Protein AF-A0A0H3A4A0-F1 (afdb_monomer_lite)

Structure (mmCIF, N/CA/C/O backbone):
data_AF-A0A0H3A4A0-F1
#
_entry.id   AF-A0A0H3A4A0-F1
#
loop_
_atom_site.group_PDB
_atom_site.id
_atom_site.type_symbol
_atom_site.label_atom_id
_atom_site.label_alt_id
_atom_site.label_comp_id
_atom_site.label_asym_id
_atom_site.label_entity_id
_atom_site.label_seq_id
_atom_site.pdbx_PDB_ins_code
_atom_site.Cartn_x
_atom_site.Cartn_y
_atom_site.Cartn_z
_atom_site.occupancy
_atom_site.B_iso_or_equiv
_atom_site.auth_seq_id
_atom_site.auth_comp_id
_atom_site.auth_asym_id
_atom_site.auth_atom_id
_atom_site.pdbx_PDB_model_num
ATOM 1 N N . MET A 1 1 ? -67.746 -33.476 102.183 1.00 59.34 1 MET A N 1
ATOM 2 C CA . MET A 1 1 ? -66.534 -32.740 102.619 1.00 59.34 1 MET A CA 1
ATOM 3 C C . MET A 1 1 ? -65.294 -33.024 101.769 1.00 59.34 1 MET A C 1
ATOM 5 O O . MET A 1 1 ? -64.668 -32.057 101.374 1.00 59.34 1 MET A O 1
ATOM 9 N N . ARG A 1 2 ? -64.958 -34.274 101.398 1.00 61.78 2 ARG A N 1
ATOM 10 C CA . ARG A 1 2 ? -63.798 -34.550 100.510 1.00 61.78 2 ARG A CA 1
ATOM 11 C C . ARG A 1 2 ? -63.858 -33.869 99.128 1.00 61.78 2 ARG A C 1
ATOM 13 O O . ARG A 1 2 ? -62.839 -33.408 98.643 1.00 61.78 2 ARG A O 1
ATOM 20 N N . SER A 1 3 ? -65.048 -33.737 98.540 1.00 66.50 3 SER A N 1
ATOM 21 C CA . SER A 1 3 ? -65.236 -33.086 97.230 1.00 66.50 3 SER A CA 1
ATOM 22 C C . SER A 1 3 ? -64.914 -31.588 97.212 1.00 66.50 3 SER A C 1
ATOM 24 O O . SER A 1 3 ? -64.553 -31.074 96.165 1.00 66.50 3 SER A O 1
ATOM 26 N N . LEU A 1 4 ? -65.075 -30.882 98.334 1.00 69.56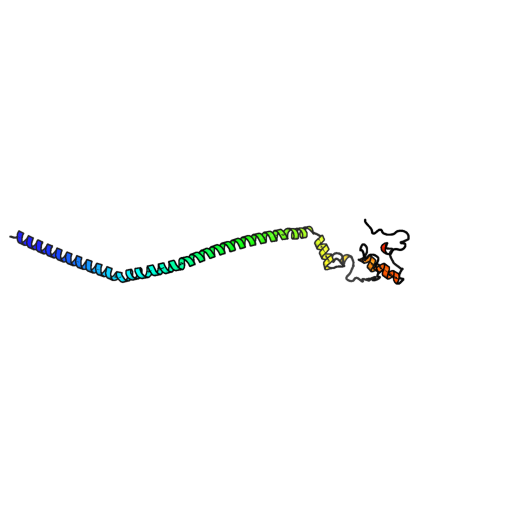 4 LEU A N 1
ATOM 27 C CA . LEU A 1 4 ? -64.905 -29.425 98.373 1.00 69.56 4 LEU A CA 1
ATOM 28 C C . LEU A 1 4 ? -63.429 -29.048 98.549 1.00 69.56 4 LEU A C 1
ATOM 30 O O . LEU A 1 4 ? -62.961 -28.097 97.942 1.00 69.56 4 LEU A O 1
ATOM 34 N N . LEU A 1 5 ? -62.681 -29.859 99.304 1.00 72.31 5 LEU A N 1
ATOM 35 C CA . LEU A 1 5 ? -61.226 -29.736 99.407 1.00 72.31 5 LEU A CA 1
ATOM 36 C C . LEU A 1 5 ? -60.534 -30.044 98.072 1.00 72.31 5 LEU A C 1
ATOM 38 O O . LEU A 1 5 ? -59.677 -29.279 97.657 1.00 72.31 5 LEU A O 1
ATOM 42 N N . SER A 1 6 ? -60.981 -31.079 97.349 1.00 75.25 6 SER A N 1
ATOM 43 C CA . SER A 1 6 ? -60.436 -31.400 96.020 1.00 75.25 6 SER A CA 1
ATOM 44 C C . SER A 1 6 ? -60.646 -30.272 95.005 1.00 75.25 6 SER A C 1
ATOM 46 O O . SER A 1 6 ? -59.760 -30.008 94.208 1.00 75.25 6 SER A O 1
ATOM 48 N N . GLN A 1 7 ? -61.798 -29.593 95.045 1.00 71.44 7 GLN A N 1
ATOM 49 C CA . GLN A 1 7 ? -62.091 -28.479 94.136 1.00 71.44 7 GLN A CA 1
ATOM 50 C C . GLN A 1 7 ? -61.302 -27.209 94.481 1.00 71.44 7 GLN A C 1
ATOM 52 O O . GLN A 1 7 ? -60.980 -26.436 93.587 1.00 71.44 7 GLN A O 1
ATOM 57 N N . ILE A 1 8 ? -60.976 -26.985 95.759 1.00 71.81 8 ILE A N 1
ATOM 58 C CA . ILE A 1 8 ? -60.099 -25.880 96.169 1.00 71.81 8 ILE A CA 1
ATOM 59 C C . ILE A 1 8 ? -58.654 -26.159 95.744 1.00 71.81 8 ILE A C 1
ATOM 61 O O . ILE A 1 8 ? -58.011 -25.253 95.225 1.00 71.81 8 ILE A O 1
ATOM 65 N N . ASP A 1 9 ? -58.167 -27.392 95.893 1.00 71.44 9 ASP A N 1
ATOM 66 C CA . ASP A 1 9 ? -56.826 -27.766 95.424 1.00 71.44 9 ASP A CA 1
ATOM 67 C C . ASP A 1 9 ? -56.711 -27.654 93.895 1.00 71.44 9 ASP A C 1
ATOM 69 O O . ASP A 1 9 ? -55.722 -27.131 93.392 1.00 71.44 9 ASP A O 1
ATOM 73 N N . GLU A 1 10 ? -57.745 -28.058 93.152 1.00 74.00 10 GLU A N 1
ATOM 74 C CA . GLU A 1 10 ? -57.798 -27.946 91.687 1.00 74.00 10 GLU A CA 1
ATOM 75 C C . GLU A 1 10 ? -57.908 -26.479 91.230 1.00 74.00 10 GLU A C 1
ATOM 77 O O . GLU A 1 10 ? -57.250 -26.064 90.279 1.00 74.00 10 GLU A O 1
ATOM 82 N N . PHE A 1 11 ? -58.654 -25.643 91.962 1.00 70.00 11 PHE A N 1
ATOM 83 C CA . PHE A 1 11 ? -58.719 -24.201 91.711 1.00 70.00 11 PHE A CA 1
ATOM 84 C C . PHE A 1 11 ? -57.389 -23.493 92.009 1.00 70.00 11 PHE A C 1
ATOM 86 O O . PHE A 1 11 ? -56.966 -22.640 91.230 1.00 70.00 11 PHE A O 1
ATOM 93 N N . ILE A 1 12 ? -56.711 -23.844 93.106 1.00 72.38 12 ILE A N 1
ATOM 94 C CA . ILE A 1 12 ? -55.398 -23.283 93.458 1.00 72.38 12 ILE A CA 1
ATOM 95 C C . ILE A 1 12 ? -54.342 -23.739 92.447 1.00 72.38 12 ILE A C 1
ATOM 97 O O . ILE A 1 12 ? -53.556 -22.908 91.996 1.00 72.38 12 ILE A O 1
ATOM 101 N N . ALA A 1 13 ? -54.358 -25.012 92.040 1.00 74.38 13 ALA A N 1
ATOM 102 C CA . ALA A 1 13 ? -53.454 -25.544 91.023 1.00 74.38 13 ALA A CA 1
ATOM 103 C C . ALA A 1 13 ? -53.633 -24.825 89.679 1.00 74.38 13 ALA A C 1
ATOM 105 O O . ALA A 1 13 ? -52.662 -24.300 89.142 1.00 74.38 13 ALA A O 1
ATOM 106 N N . HIS A 1 14 ? -54.870 -24.691 89.191 1.00 71.06 14 HIS A N 1
ATOM 107 C CA . HIS A 1 14 ? -55.139 -23.991 87.932 1.00 71.06 14 HIS A CA 1
ATOM 108 C C . HIS A 1 14 ? -54.874 -22.482 87.996 1.00 71.06 14 HIS A C 1
ATOM 110 O O . HIS A 1 14 ? -54.457 -21.887 87.004 1.00 71.06 14 HIS A O 1
ATOM 116 N N . THR A 1 15 ? -55.077 -21.847 89.153 1.00 69.25 15 THR A N 1
ATOM 117 C CA . THR A 1 15 ? -54.730 -20.427 89.339 1.00 69.25 15 THR A CA 1
ATOM 118 C C . THR A 1 15 ? -53.211 -20.225 89.340 1.00 69.25 15 THR A C 1
ATOM 120 O O . THR A 1 15 ? -52.717 -19.233 88.801 1.00 69.25 15 THR A O 1
ATOM 123 N N . ASN A 1 16 ? -52.458 -21.167 89.913 1.00 69.12 16 ASN A N 1
ATOM 124 C CA . ASN A 1 16 ? -51.000 -21.119 89.917 1.00 69.12 16 ASN A CA 1
ATOM 125 C C . ASN A 1 16 ? -50.421 -21.391 88.515 1.00 69.12 16 ASN A C 1
ATOM 127 O O . ASN A 1 16 ? -49.580 -20.625 88.061 1.00 69.12 16 ASN A O 1
ATOM 131 N N . GLU A 1 17 ? -50.953 -22.381 87.787 1.00 69.88 17 GLU A N 1
ATOM 132 C CA . GLU A 1 17 ? -50.594 -22.649 86.382 1.00 69.88 17 GLU A CA 1
ATOM 133 C C . GLU A 1 17 ? -50.858 -21.436 85.477 1.00 69.88 17 GLU A C 1
ATOM 135 O O . GLU A 1 17 ? -49.987 -21.039 84.708 1.00 69.88 17 GLU A O 1
ATOM 140 N N . GLN A 1 18 ? -52.013 -20.771 85.616 1.00 64.25 18 GLN A N 1
ATOM 141 C CA . GLN A 1 18 ? -52.283 -19.541 84.859 1.00 64.25 18 GLN A CA 1
ATOM 142 C C . GLN A 1 18 ? -51.315 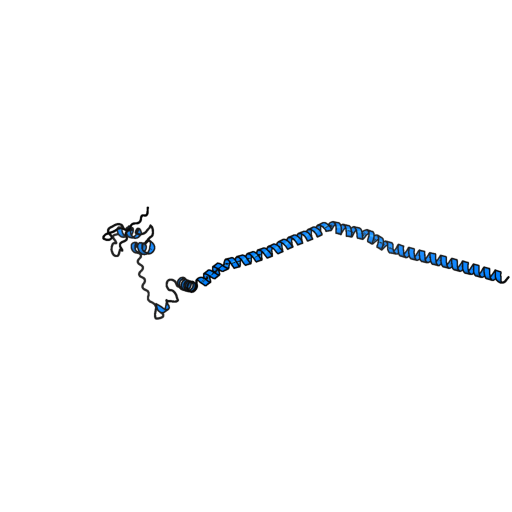-18.406 85.197 1.00 64.25 18 GLN A C 1
ATOM 144 O O . GLN A 1 18 ? -50.995 -17.594 84.331 1.00 64.25 18 GLN A O 1
ATOM 149 N N . THR A 1 19 ? -50.858 -18.321 86.447 1.00 70.19 19 THR A N 1
ATOM 150 C CA . THR A 1 19 ? -49.899 -17.291 86.859 1.00 70.19 19 THR A CA 1
ATOM 151 C C . THR A 1 19 ? -48.528 -17.547 86.230 1.00 70.19 19 THR A C 1
ATOM 153 O O . THR A 1 19 ? -47.918 -16.612 85.708 1.00 70.19 19 THR A O 1
ATOM 156 N N . ASP A 1 20 ? -48.084 -18.803 86.197 1.00 75.56 20 ASP A N 1
ATOM 157 C CA . ASP A 1 20 ? -46.823 -19.204 85.566 1.00 75.56 20 ASP A CA 1
ATOM 158 C C . ASP A 1 20 ? -46.854 -19.002 84.040 1.00 75.56 20 ASP A C 1
ATOM 160 O O . ASP A 1 20 ? -45.903 -18.465 83.466 1.00 75.56 20 ASP A O 1
ATOM 164 N N . ASP A 1 21 ? -47.977 -19.315 83.385 1.00 72.62 21 ASP A N 1
ATOM 165 C CA . ASP A 1 21 ? -48.171 -19.066 81.951 1.00 72.62 21 ASP A CA 1
ATOM 166 C C . ASP A 1 21 ? -48.128 -17.564 81.609 1.00 72.62 21 ASP A C 1
ATOM 168 O O . ASP A 1 21 ? -47.557 -17.163 80.588 1.00 72.62 21 ASP A O 1
ATOM 172 N N . ILE A 1 22 ? -48.686 -16.705 82.472 1.00 69.69 22 ILE A N 1
ATOM 173 C CA . ILE A 1 22 ? -48.632 -15.242 82.308 1.00 69.69 22 ILE A CA 1
ATOM 174 C C . ILE A 1 22 ? -47.194 -14.727 82.453 1.00 69.69 22 ILE A C 1
ATOM 176 O O . ILE A 1 22 ? -46.774 -13.863 81.677 1.00 69.69 22 ILE A O 1
ATOM 180 N N . ILE A 1 23 ? -46.425 -15.255 83.408 1.00 75.88 23 ILE A N 1
ATOM 181 C CA . ILE A 1 23 ? -45.016 -14.885 83.604 1.00 75.88 23 ILE A CA 1
ATOM 182 C C . ILE A 1 23 ? -44.186 -15.318 82.393 1.00 75.88 23 ILE A C 1
ATOM 184 O O . ILE A 1 23 ? -43.457 -14.501 81.830 1.00 75.88 23 ILE A O 1
ATOM 188 N N . ALA A 1 24 ? -44.363 -16.552 81.919 1.00 76.62 24 ALA A N 1
ATOM 189 C CA . ALA A 1 24 ? -43.674 -17.053 80.734 1.00 76.62 24 ALA A CA 1
ATOM 190 C C . ALA A 1 24 ? -44.020 -16.233 79.479 1.00 76.62 24 ALA A C 1
ATOM 192 O O . ALA A 1 24 ? -43.148 -15.925 78.662 1.00 76.62 24 ALA A O 1
ATOM 193 N N . ALA A 1 25 ? -45.281 -15.826 79.313 1.00 75.38 25 ALA A N 1
ATOM 194 C CA . ALA A 1 25 ? -45.684 -14.945 78.220 1.00 75.38 25 ALA A CA 1
ATOM 195 C C . ALA A 1 25 ? -45.017 -13.560 78.320 1.00 75.38 25 ALA A C 1
ATOM 197 O O . ALA A 1 25 ? -44.538 -13.035 77.312 1.00 75.38 25 ALA A O 1
ATOM 198 N N . ALA A 1 26 ? -44.935 -12.984 79.523 1.00 73.38 26 ALA A N 1
ATOM 199 C CA . ALA A 1 26 ? -44.276 -11.701 79.759 1.00 73.38 26 ALA A CA 1
ATOM 200 C C . ALA A 1 26 ? -42.758 -11.765 79.504 1.00 73.38 26 ALA A C 1
ATOM 202 O O . ALA A 1 26 ? -42.200 -10.855 78.889 1.00 73.38 26 ALA A O 1
ATOM 203 N N . GLU A 1 27 ? -42.095 -12.851 79.903 1.00 79.31 27 GLU A N 1
ATOM 204 C CA . GLU A 1 27 ? -40.671 -13.076 79.637 1.00 79.31 27 GLU A CA 1
ATOM 205 C C . GLU A 1 27 ? -40.386 -13.255 78.143 1.00 79.31 27 GLU A C 1
ATOM 207 O O . GLU A 1 27 ? -39.442 -12.658 77.622 1.00 79.31 27 GLU A O 1
ATOM 212 N N . ASN A 1 28 ? -41.234 -13.998 77.425 1.00 82.62 28 ASN A N 1
ATOM 213 C CA . ASN A 1 28 ? -41.121 -14.158 75.975 1.00 82.62 28 ASN A CA 1
ATOM 214 C C . ASN A 1 28 ? -41.342 -12.834 75.227 1.00 82.62 28 ASN A C 1
ATOM 216 O O . ASN A 1 28 ? -40.616 -12.533 74.278 1.00 82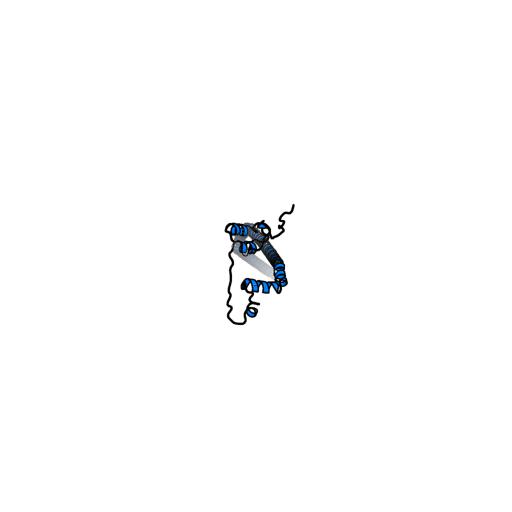.62 28 ASN A O 1
ATOM 220 N N . LEU A 1 29 ? -42.297 -12.010 75.670 1.00 72.38 29 LEU A N 1
ATOM 221 C CA . LEU A 1 29 ? -42.498 -10.663 75.131 1.00 72.38 29 LEU A CA 1
ATOM 222 C C . LEU A 1 29 ? -41.300 -9.752 75.415 1.00 72.38 29 LEU A C 1
ATOM 224 O O . LEU A 1 29 ? -40.878 -9.010 74.529 1.00 72.38 29 LEU A O 1
ATOM 228 N N . ASN A 1 30 ? -40.713 -9.833 76.611 1.00 72.50 30 ASN A N 1
ATOM 229 C CA . ASN A 1 30 ? -39.513 -9.080 76.966 1.00 72.50 30 ASN A CA 1
ATOM 230 C C . ASN A 1 30 ? -38.289 -9.528 76.145 1.00 72.50 30 ASN A C 1
ATOM 232 O O . ASN A 1 30 ? -37.520 -8.696 75.667 1.00 72.50 30 ASN A O 1
ATOM 236 N N . ALA A 1 31 ? -38.135 -10.833 75.909 1.00 77.56 31 ALA A N 1
ATOM 237 C CA . ALA A 1 31 ? -37.085 -11.379 75.055 1.00 77.56 31 ALA A CA 1
ATOM 238 C C . ALA A 1 31 ? -37.256 -10.947 73.590 1.00 77.56 31 ALA A C 1
ATOM 240 O O . ALA A 1 31 ? -36.281 -10.550 72.949 1.00 77.56 31 ALA A O 1
ATOM 241 N N . LEU A 1 32 ? -38.487 -10.957 73.069 1.00 75.44 32 LEU A N 1
ATOM 242 C CA . LEU A 1 32 ? -38.800 -10.466 71.727 1.00 75.44 32 LEU A CA 1
ATOM 243 C C . LEU A 1 32 ? -38.534 -8.960 71.606 1.00 75.44 32 LEU A C 1
ATOM 245 O O . LEU A 1 32 ? -37.898 -8.527 70.648 1.00 75.44 32 LEU A O 1
ATOM 249 N N . ALA A 1 33 ? -38.951 -8.166 72.595 1.00 69.69 33 ALA A N 1
ATOM 250 C CA . ALA A 1 33 ? -38.664 -6.734 72.648 1.00 69.69 33 ALA A CA 1
ATOM 251 C C . ALA A 1 33 ? -37.150 -6.460 72.683 1.00 69.69 33 ALA A C 1
ATOM 253 O O . ALA A 1 33 ? -36.670 -5.577 71.974 1.00 69.69 33 ALA A O 1
ATOM 254 N N . GLY A 1 34 ? -36.383 -7.260 73.432 1.00 72.75 34 GLY A N 1
ATOM 255 C CA . GLY A 1 34 ? -34.921 -7.198 73.459 1.00 72.75 34 GLY A CA 1
ATOM 256 C C . GLY A 1 34 ? -34.269 -7.558 72.120 1.00 72.75 34 GLY A C 1
ATOM 257 O O . GLY A 1 34 ? -33.333 -6.884 71.695 1.00 72.75 34 GLY A O 1
ATOM 258 N N . GLN A 1 35 ? -34.779 -8.574 71.416 1.00 71.69 35 GLN A N 1
ATOM 259 C CA . GLN A 1 35 ? -34.299 -8.941 70.076 1.00 71.69 35 GLN A CA 1
ATOM 260 C C . GLN A 1 35 ? -34.599 -7.856 69.036 1.00 71.69 35 GLN A C 1
ATOM 262 O O . GLN A 1 35 ? -33.749 -7.563 68.195 1.00 71.69 35 GLN A O 1
ATOM 267 N N . VAL A 1 36 ? -35.775 -7.228 69.111 1.00 68.44 36 VAL A N 1
ATOM 268 C CA . VAL A 1 36 ? -36.150 -6.114 68.230 1.00 68.44 36 VAL A CA 1
ATOM 269 C C . VAL A 1 36 ? -35.281 -4.885 68.512 1.00 68.44 36 VAL A C 1
ATOM 271 O O . VAL A 1 36 ? -34.722 -4.315 67.579 1.00 68.44 36 VAL A O 1
ATOM 274 N N . ALA A 1 37 ? -35.063 -4.533 69.781 1.00 67.00 37 ALA A N 1
ATOM 275 C CA . ALA A 1 37 ? -34.178 -3.430 70.162 1.00 67.00 37 ALA A CA 1
ATOM 276 C C . ALA A 1 37 ? -32.708 -3.674 69.760 1.00 67.00 37 ALA A C 1
ATOM 278 O O . ALA A 1 37 ? -31.981 -2.738 69.436 1.00 67.00 37 ALA A O 1
ATOM 279 N N . ALA A 1 38 ? -32.259 -4.931 69.724 1.00 66.25 38 ALA A N 1
ATOM 280 C CA . ALA A 1 38 ? -30.927 -5.288 69.237 1.00 66.25 38 ALA A CA 1
ATOM 281 C C . ALA A 1 38 ? -30.787 -5.191 67.701 1.00 66.25 38 ALA A C 1
ATOM 283 O O . ALA A 1 38 ? -29.663 -5.129 67.198 1.00 66.25 38 ALA A O 1
ATOM 284 N N . ALA A 1 39 ? -31.898 -5.160 66.954 1.00 59.94 39 ALA A N 1
ATOM 285 C CA . ALA A 1 39 ? -31.919 -5.044 65.494 1.00 59.94 39 ALA A CA 1
ATOM 286 C C . ALA A 1 39 ? -31.982 -3.587 64.983 1.00 59.94 39 ALA A C 1
ATOM 288 O O . ALA A 1 39 ? -31.633 -3.337 63.825 1.00 59.94 39 ALA A O 1
ATOM 289 N N . ASP A 1 40 ? -32.339 -2.623 65.838 1.00 62.12 40 ASP A N 1
ATOM 290 C CA . ASP A 1 40 ? -32.368 -1.183 65.525 1.00 62.12 40 ASP A CA 1
ATOM 291 C C . ASP A 1 40 ? -31.084 -0.653 64.853 1.00 62.12 40 ASP A C 1
ATOM 293 O O . ASP A 1 40 ? -31.184 0.036 63.835 1.00 62.12 40 ASP A O 1
ATOM 297 N N . PRO A 1 41 ? -29.861 -1.015 65.298 1.00 65.38 41 PRO A N 1
ATOM 298 C CA . PRO A 1 41 ? -28.631 -0.534 64.667 1.00 65.38 41 PRO A CA 1
ATOM 299 C C . PRO A 1 41 ? -28.469 -0.993 63.212 1.00 65.38 41 PRO A C 1
ATOM 301 O O . PRO A 1 41 ? -27.788 -0.339 62.422 1.00 65.38 41 PRO A O 1
ATOM 304 N N . VAL A 1 42 ? -29.060 -2.133 62.843 1.00 65.44 42 VAL A N 1
ATOM 305 C CA . VAL A 1 42 ? -28.983 -2.687 61.483 1.00 65.44 42 VAL A CA 1
ATOM 306 C C . VAL A 1 42 ? -29.994 -2.001 60.572 1.00 65.44 42 VAL A C 1
ATOM 308 O O . VAL A 1 42 ? -29.654 -1.647 59.441 1.00 65.44 42 VAL A O 1
ATOM 311 N N . VAL A 1 43 ? -31.208 -1.769 61.073 1.00 61.06 43 VAL A N 1
ATOM 312 C CA . VAL A 1 43 ? -32.262 -1.047 60.350 1.00 61.06 43 VAL A CA 1
ATOM 313 C C . VAL A 1 43 ? -31.841 0.402 60.111 1.00 61.06 43 VAL A C 1
ATOM 315 O O . VAL A 1 43 ? -31.901 0.871 58.977 1.00 61.06 43 VAL A O 1
ATOM 318 N N . ASP A 1 44 ? -31.302 1.076 61.125 1.00 66.06 44 ASP A N 1
ATOM 319 C CA . ASP A 1 44 ? -30.863 2.469 61.021 1.00 66.06 44 ASP A CA 1
ATOM 320 C C . ASP A 1 44 ? -29.681 2.628 60.045 1.00 66.06 44 ASP A C 1
ATOM 322 O O . ASP A 1 44 ? -29.643 3.534 59.203 1.00 66.06 44 ASP A O 1
ATOM 326 N N . LYS A 1 45 ? -28.755 1.659 60.047 1.00 65.56 45 LYS A N 1
ATOM 327 C CA . LYS A 1 45 ? -27.645 1.599 59.088 1.00 65.56 45 LYS A CA 1
ATOM 328 C C . LYS A 1 45 ? -28.130 1.319 57.666 1.00 65.56 45 LYS A C 1
ATOM 330 O O . LYS A 1 45 ? -27.626 1.937 56.730 1.00 65.56 45 LYS A O 1
ATOM 335 N N . ALA A 1 46 ? -29.111 0.442 57.464 1.00 65.69 46 ALA A N 1
ATOM 336 C CA . ALA A 1 46 ? -29.700 0.208 56.145 1.00 65.69 46 ALA A CA 1
ATOM 337 C C . ALA A 1 46 ? -30.441 1.455 55.626 1.00 65.69 46 ALA A C 1
ATOM 339 O O . ALA A 1 46 ? -30.224 1.868 54.484 1.00 65.69 46 ALA A O 1
ATOM 340 N N . LEU A 1 47 ? -31.230 2.109 56.485 1.00 63.94 47 LEU A N 1
ATOM 341 C CA . LEU A 1 47 ? -31.978 3.331 56.175 1.00 63.94 47 LEU A CA 1
ATOM 342 C C . LEU A 1 47 ? -31.074 4.527 55.845 1.00 63.94 47 LEU A C 1
ATOM 344 O O . LEU A 1 47 ? -31.437 5.350 55.010 1.00 63.94 47 LEU A O 1
ATOM 348 N N . THR A 1 48 ? -29.871 4.608 56.418 1.00 69.00 48 THR A N 1
ATOM 349 C CA . THR A 1 48 ? -28.889 5.650 56.061 1.00 69.00 48 THR A CA 1
ATOM 350 C C . THR A 1 48 ? -28.000 5.290 54.869 1.00 69.00 48 THR A C 1
ATOM 352 O O . THR A 1 48 ? -27.566 6.187 54.140 1.00 69.00 48 THR A O 1
ATOM 355 N N . SER A 1 49 ? -27.701 4.007 54.648 1.00 66.44 49 SER A N 1
ATOM 356 C CA . SER A 1 49 ? -26.746 3.569 53.614 1.00 66.44 49 SER A CA 1
ATOM 357 C C . SER A 1 49 ? -27.381 3.422 52.235 1.00 66.44 49 SER A C 1
ATOM 359 O O . SER A 1 49 ? -26.777 3.808 51.233 1.00 66.44 49 SER A O 1
ATOM 361 N N . VAL A 1 50 ? -28.599 2.879 52.167 1.00 71.12 50 VAL A N 1
ATOM 362 C CA . VAL A 1 50 ? -29.283 2.584 50.899 1.00 71.12 50 VAL A CA 1
ATOM 363 C C . VAL A 1 50 ? -29.582 3.858 50.094 1.00 71.12 50 VAL A C 1
ATOM 365 O O . VAL A 1 50 ? -29.237 3.882 48.911 1.00 71.12 50 VAL A O 1
ATOM 368 N N . PRO A 1 51 ? -30.105 4.956 50.680 1.00 68.88 51 PRO A N 1
ATOM 369 C CA . PRO A 1 51 ? -30.325 6.195 49.935 1.00 68.88 51 PRO A CA 1
ATOM 370 C C . PRO A 1 51 ? -29.020 6.817 49.434 1.00 68.88 51 PRO A C 1
ATOM 372 O O . PRO A 1 51 ? -28.988 7.353 48.333 1.00 68.88 51 PRO A O 1
ATOM 375 N N . LYS A 1 52 ? -27.926 6.708 50.203 1.00 71.00 52 LYS A N 1
ATOM 376 C CA . LYS A 1 52 ? -26.600 7.197 49.789 1.00 71.00 52 LYS A CA 1
ATOM 377 C C . LYS A 1 52 ? -26.055 6.406 48.602 1.00 71.00 52 LYS A C 1
ATOM 379 O O . LYS A 1 52 ? -25.581 7.008 47.645 1.00 71.00 52 LYS A O 1
ATOM 384 N N . ALA A 1 53 ? -26.166 5.078 48.627 1.00 68.69 53 ALA A N 1
ATOM 385 C CA . ALA A 1 53 ? -25.755 4.231 47.509 1.00 68.69 53 ALA A CA 1
ATOM 386 C C . ALA A 1 53 ? -26.606 4.489 46.253 1.00 68.69 53 ALA A C 1
ATOM 388 O O . ALA A 1 53 ? -26.060 4.621 45.160 1.00 68.69 53 ALA A O 1
ATOM 389 N N . LEU A 1 54 ? -27.927 4.637 46.409 1.00 69.06 54 LEU A N 1
ATOM 390 C CA . LEU A 1 54 ? -28.836 4.981 45.312 1.00 69.06 54 LEU A CA 1
ATOM 391 C C . LEU A 1 54 ? -28.585 6.391 44.763 1.00 69.06 54 LEU A C 1
ATOM 393 O O . LEU A 1 54 ? -28.662 6.583 43.553 1.00 69.06 54 LEU A O 1
ATOM 397 N N . ALA A 1 55 ? -28.238 7.360 45.613 1.00 70.88 55 ALA A N 1
ATOM 398 C CA . ALA A 1 55 ? -27.887 8.714 45.192 1.00 70.88 55 ALA A CA 1
ATOM 399 C C . ALA A 1 55 ? -26.592 8.733 44.371 1.00 70.88 55 ALA A C 1
ATOM 401 O O . ALA A 1 55 ? -26.564 9.349 43.310 1.00 70.88 55 ALA A O 1
ATOM 402 N N . VAL A 1 56 ? -25.555 8.005 44.801 1.00 72.94 56 VAL A N 1
ATOM 403 C CA . VAL A 1 56 ? -24.310 7.851 44.028 1.00 72.94 56 VAL A CA 1
ATOM 404 C C . VAL A 1 56 ? -24.588 7.165 42.688 1.00 72.94 56 VAL A C 1
ATOM 406 O O . VAL A 1 56 ? -24.128 7.632 41.649 1.00 72.94 56 VAL A O 1
ATOM 409 N N . LEU A 1 57 ? -25.403 6.105 42.675 1.00 64.31 57 LEU A N 1
ATOM 410 C CA . LEU A 1 57 ? -25.768 5.411 41.437 1.00 64.31 57 LEU A CA 1
ATOM 411 C C . LEU A 1 57 ? -26.570 6.311 40.480 1.00 64.31 57 LEU A C 1
ATOM 413 O O . LEU A 1 57 ? -26.337 6.299 39.273 1.00 64.31 57 LEU A O 1
ATOM 417 N N . ALA A 1 58 ? -27.496 7.114 41.010 1.00 72.94 58 ALA A N 1
ATOM 418 C CA . ALA A 1 58 ? -28.265 8.085 40.237 1.00 72.94 58 ALA A CA 1
ATOM 419 C C . ALA A 1 58 ? -27.377 9.209 39.679 1.00 72.94 58 ALA A C 1
ATOM 421 O O . ALA A 1 58 ? -27.589 9.647 38.549 1.00 72.94 58 ALA A O 1
ATOM 422 N N . GLN A 1 59 ? -26.362 9.631 40.437 1.00 74.12 59 GLN A N 1
ATOM 423 C CA . GLN A 1 59 ? -25.400 10.656 40.036 1.00 74.12 59 GLN A CA 1
ATOM 424 C C . GLN A 1 59 ? -24.445 10.155 38.937 1.00 74.12 59 GLN A C 1
ATOM 426 O O . GLN A 1 59 ? -24.087 10.912 38.038 1.00 74.12 59 GLN A O 1
ATOM 431 N N . GLU A 1 60 ? -24.099 8.864 38.953 1.00 77.44 60 GLU A N 1
ATOM 432 C CA . GLU A 1 60 ? -23.197 8.235 37.977 1.00 77.44 60 GLU A CA 1
ATOM 433 C C . GLU A 1 60 ? -23.924 7.605 36.769 1.00 77.44 60 GLU A C 1
ATOM 435 O O . GLU A 1 60 ? -23.285 7.286 35.763 1.00 77.44 60 GLU A O 1
ATOM 440 N N . ARG A 1 61 ? -25.260 7.464 36.800 1.00 78.12 61 ARG A N 1
ATOM 441 C CA . ARG A 1 61 ? -26.069 6.882 35.705 1.00 78.12 61 ARG A CA 1
ATOM 442 C C . ARG A 1 61 ? -25.774 7.523 34.350 1.00 78.12 61 ARG A C 1
ATOM 444 O O . ARG A 1 61 ? -25.614 6.813 33.360 1.00 78.12 61 ARG A O 1
ATOM 451 N N . THR A 1 62 ? -25.699 8.852 34.306 1.00 83.06 62 THR A N 1
ATOM 452 C CA . THR A 1 62 ? -25.398 9.596 33.075 1.00 83.06 62 THR A CA 1
ATOM 453 C C . THR A 1 62 ? -24.001 9.262 32.562 1.00 83.06 62 THR A C 1
ATOM 455 O O . THR A 1 62 ? -23.824 9.024 31.375 1.00 83.06 62 THR A O 1
ATOM 458 N N . LYS A 1 63 ? -23.016 9.144 33.456 1.00 81.69 63 LYS A N 1
ATOM 459 C CA . LYS A 1 63 ? -21.632 8.821 33.093 1.00 81.69 63 LYS A CA 1
ATOM 460 C C . LYS A 1 63 ? -21.494 7.396 32.557 1.00 81.69 63 LYS A C 1
ATOM 462 O O . LYS A 1 63 ? -20.746 7.168 31.607 1.00 81.69 63 LYS A O 1
ATOM 467 N N . ILE A 1 64 ? -22.230 6.441 33.128 1.00 81.56 64 ILE A N 1
ATOM 468 C CA . ILE A 1 64 ? -22.289 5.057 32.633 1.00 81.56 64 ILE A CA 1
ATOM 469 C C . ILE A 1 64 ? -22.943 5.020 31.247 1.00 81.56 64 ILE A C 1
ATOM 471 O O . ILE A 1 64 ? -22.388 4.410 30.335 1.00 81.56 64 ILE A O 1
ATOM 475 N N . ALA A 1 65 ? -24.073 5.709 31.062 1.00 87.38 65 ALA A N 1
ATOM 476 C CA . ALA A 1 65 ? -24.752 5.799 29.769 1.00 87.38 65 ALA A CA 1
ATOM 477 C C . ALA A 1 65 ? -23.859 6.443 28.693 1.00 87.38 65 ALA A C 1
ATOM 479 O O . ALA A 1 65 ? -23.703 5.875 27.614 1.00 87.38 65 ALA A O 1
ATOM 480 N N . ASP A 1 66 ? -23.195 7.554 29.016 1.00 88.62 66 ASP A N 1
ATOM 481 C CA . ASP A 1 66 ? -22.237 8.222 28.128 1.00 88.62 66 ASP A CA 1
ATOM 482 C C . ASP A 1 66 ? -21.055 7.316 27.773 1.00 88.62 66 ASP A C 1
ATOM 484 O O . ASP A 1 66 ? -20.571 7.322 26.642 1.00 88.62 66 ASP A O 1
ATOM 488 N N . THR A 1 67 ? -20.568 6.524 28.729 1.00 89.19 67 THR A N 1
ATOM 489 C CA . THR A 1 67 ? -19.467 5.585 28.484 1.00 89.19 67 THR A CA 1
ATOM 490 C C . THR A 1 67 ? -19.903 4.472 27.536 1.00 89.19 67 THR A C 1
ATOM 492 O O . THR A 1 67 ? -19.176 4.161 26.595 1.00 89.19 67 THR A O 1
ATOM 495 N N . ILE A 1 68 ? -21.098 3.911 27.730 1.00 88.94 68 ILE A N 1
ATOM 496 C CA . ILE A 1 68 ? -21.660 2.886 26.841 1.00 88.94 68 ILE A CA 1
ATOM 497 C C . ILE A 1 68 ? -21.880 3.454 25.431 1.00 88.94 68 ILE A C 1
ATOM 499 O O . ILE A 1 68 ? -21.494 2.812 24.455 1.00 88.94 68 ILE A O 1
ATOM 503 N N . ASP A 1 69 ? -22.419 4.670 25.309 1.00 94.06 69 ASP A N 1
ATOM 504 C CA . ASP A 1 69 ? -22.592 5.352 24.020 1.00 94.06 69 ASP A CA 1
ATOM 505 C C . ASP A 1 69 ? -21.247 5.574 23.305 1.00 94.06 69 ASP A C 1
ATOM 507 O O . ASP A 1 69 ? -21.095 5.253 22.124 1.00 94.06 69 ASP A O 1
ATOM 511 N N . ARG A 1 70 ? -20.222 6.039 24.031 1.00 91.62 70 ARG A N 1
ATOM 512 C CA . ARG A 1 70 ? -18.862 6.213 23.491 1.00 91.62 70 ARG A CA 1
ATOM 513 C C . ARG A 1 70 ? -18.244 4.894 23.031 1.00 91.62 70 ARG A C 1
ATOM 515 O O . ARG A 1 70 ? -17.619 4.866 21.973 1.00 91.62 70 ARG A O 1
ATOM 522 N N . VAL A 1 71 ? -18.431 3.809 23.783 1.00 90.56 71 VAL A N 1
ATOM 523 C CA . VAL A 1 71 ? -17.970 2.466 23.388 1.00 90.56 71 VAL A CA 1
ATOM 524 C C . VAL A 1 71 ? -18.703 1.984 22.135 1.00 90.56 71 VAL A C 1
ATOM 526 O O . VAL A 1 71 ? -18.067 1.429 21.236 1.00 90.56 71 VAL A O 1
ATOM 529 N N . GLY A 1 72 ? -20.009 2.240 22.026 1.00 89.25 72 GLY A N 1
ATOM 530 C CA . GLY A 1 72 ? -20.790 1.944 20.824 1.00 89.25 72 GLY A CA 1
ATOM 531 C C . GLY A 1 72 ? -20.265 2.688 19.593 1.00 89.25 72 GLY A C 1
ATOM 532 O O . GLY A 1 72 ? -19.983 2.068 18.568 1.00 89.25 72 GLY A O 1
ATOM 533 N N . LYS A 1 73 ? -20.036 4.002 19.715 1.00 92.00 73 LYS A N 1
ATOM 534 C CA . LYS A 1 73 ? -19.458 4.838 18.646 1.00 92.00 73 LYS A CA 1
ATOM 535 C C . LYS A 1 73 ? -18.060 4.378 18.240 1.00 92.00 73 LYS A C 1
ATOM 537 O O . LYS A 1 73 ? -17.779 4.263 17.051 1.00 92.00 73 LYS A O 1
ATOM 542 N N . PHE A 1 74 ? -17.198 4.071 19.209 1.00 91.19 74 PHE A N 1
ATOM 543 C CA . PHE A 1 74 ? -15.868 3.528 18.934 1.00 91.19 74 PHE A CA 1
ATOM 544 C C . PHE A 1 74 ? -15.944 2.193 18.185 1.00 91.19 74 PHE A C 1
ATOM 546 O O . PHE A 1 74 ? -15.241 2.008 17.196 1.00 91.19 74 PHE A O 1
ATOM 553 N N . SER A 1 75 ? -16.828 1.290 18.616 1.00 88.38 75 SER A N 1
ATOM 554 C CA . SER A 1 75 ? -17.012 -0.015 17.974 1.00 88.38 75 SER A CA 1
ATOM 555 C C . SER A 1 75 ? -17.479 0.126 16.522 1.00 88.38 75 SER A C 1
ATOM 557 O O . SER A 1 75 ? -16.977 -0.584 15.653 1.00 88.38 75 SER A O 1
ATOM 559 N N . ALA A 1 76 ? -18.377 1.077 16.239 1.00 90.62 76 ALA A N 1
ATOM 560 C CA . ALA A 1 76 ? -18.818 1.385 14.879 1.00 90.62 76 ALA A CA 1
ATOM 561 C C . ALA A 1 76 ? -17.671 1.926 14.008 1.00 90.62 76 ALA A C 1
ATOM 563 O O . ALA A 1 76 ? -17.436 1.412 12.918 1.00 90.62 76 ALA A O 1
ATOM 564 N N . ILE A 1 77 ? -16.896 2.891 14.517 1.00 92.25 77 ILE A N 1
ATOM 565 C CA . ILE A 1 77 ? -15.729 3.439 13.806 1.00 92.25 77 ILE A CA 1
ATOM 566 C C . ILE A 1 77 ? -14.690 2.343 13.534 1.00 92.25 77 ILE A C 1
ATOM 568 O O . ILE A 1 77 ? -14.133 2.278 12.438 1.00 92.25 77 ILE A O 1
ATOM 572 N N . ALA A 1 78 ? -14.427 1.467 14.506 1.00 83.94 78 ALA A N 1
ATOM 573 C CA . ALA A 1 78 ? -13.490 0.361 14.344 1.00 83.94 78 ALA A CA 1
ATOM 574 C C . ALA A 1 78 ? -13.962 -0.630 13.265 1.00 83.94 78 ALA A C 1
ATOM 576 O O . ALA A 1 78 ? -13.167 -1.028 12.412 1.00 83.94 78 ALA A O 1
ATOM 577 N N . ALA A 1 79 ? -15.250 -0.988 13.259 1.00 88.81 79 ALA A N 1
ATOM 578 C CA . ALA A 1 79 ? -15.832 -1.864 12.244 1.00 88.81 79 ALA A CA 1
ATOM 579 C C . ALA A 1 79 ? -15.758 -1.246 10.836 1.00 88.81 79 ALA A C 1
ATOM 581 O O . ALA A 1 79 ? -15.309 -1.912 9.899 1.00 88.81 79 ALA A O 1
ATOM 582 N N . ASP A 1 80 ? -16.113 0.034 10.701 1.00 90.62 80 ASP A N 1
ATOM 583 C CA . ASP A 1 80 ? -16.025 0.768 9.436 1.00 90.62 80 ASP A CA 1
ATOM 584 C C . ASP A 1 80 ? -14.582 0.866 8.942 1.00 90.62 80 ASP A C 1
ATOM 586 O O . ASP A 1 80 ? -14.307 0.608 7.770 1.00 90.62 80 ASP A O 1
ATOM 590 N N . THR A 1 81 ? -13.638 1.153 9.841 1.00 87.38 81 THR A N 1
ATOM 591 C CA . THR A 1 81 ? -12.208 1.217 9.508 1.00 87.38 81 THR A CA 1
ATOM 592 C C . THR A 1 81 ? -11.711 -0.128 8.986 1.00 87.38 81 THR A C 1
ATOM 594 O O . THR A 1 81 ? -11.005 -0.172 7.978 1.00 87.38 81 THR A O 1
ATOM 597 N N . ILE A 1 82 ? -12.098 -1.243 9.614 1.00 87.75 82 ILE A N 1
ATOM 598 C CA . ILE A 1 82 ? -11.734 -2.588 9.145 1.00 87.75 82 ILE A CA 1
ATOM 599 C C . ILE A 1 82 ? -12.335 -2.855 7.761 1.00 87.75 82 ILE A C 1
ATOM 601 O O . ILE A 1 82 ? -11.638 -3.356 6.874 1.00 87.75 82 ILE A O 1
ATOM 605 N N . HIS A 1 83 ? -13.606 -2.505 7.551 1.00 90.00 83 HIS A N 1
ATOM 606 C CA . HIS A 1 83 ? -14.284 -2.715 6.274 1.00 90.00 83 HIS A CA 1
ATOM 607 C C . HIS A 1 83 ? -13.630 -1.907 5.146 1.00 90.00 83 HIS A C 1
ATOM 609 O O . HIS A 1 83 ? -13.272 -2.466 4.108 1.00 90.00 83 HIS A O 1
ATOM 615 N N . GLN A 1 84 ? -13.394 -0.614 5.377 1.00 86.69 84 GLN A N 1
ATOM 616 C CA . GLN A 1 84 ? -12.703 0.270 4.440 1.00 86.69 84 GLN A CA 1
ATOM 617 C C . GLN A 1 84 ? -11.265 -0.181 4.174 1.00 86.69 84 GLN A C 1
ATOM 619 O O . GLN A 1 84 ? -10.828 -0.162 3.024 1.00 86.69 84 GLN A O 1
ATOM 624 N N . SER A 1 85 ? -10.535 -0.641 5.194 1.00 83.50 85 SER A N 1
ATOM 625 C CA . SER A 1 85 ? -9.167 -1.154 5.025 1.00 83.50 85 SER A CA 1
ATOM 626 C C . SER A 1 85 ? -9.148 -2.408 4.154 1.00 83.50 85 SER A C 1
ATOM 628 O O . SER A 1 85 ? -8.320 -2.529 3.252 1.00 83.50 85 SER A O 1
ATOM 630 N N . LYS A 1 86 ? -10.098 -3.329 4.371 1.00 86.81 86 LYS A N 1
ATOM 631 C CA . LYS A 1 86 ? -10.249 -4.534 3.548 1.00 86.81 86 LYS A CA 1
ATOM 632 C C . LYS A 1 86 ? -10.586 -4.174 2.104 1.00 86.81 86 LYS A C 1
ATOM 634 O O . LYS A 1 86 ? -9.968 -4.715 1.189 1.00 86.81 86 LYS A O 1
ATOM 639 N N . GLN A 1 87 ? -11.535 -3.263 1.904 1.00 88.81 87 GLN A N 1
ATOM 640 C CA . GLN A 1 87 ? -11.928 -2.811 0.573 1.00 88.81 87 GLN A CA 1
ATOM 641 C C . GLN A 1 87 ? -10.751 -2.143 -0.150 1.00 88.81 87 GLN A C 1
ATOM 643 O O . GLN A 1 87 ? -10.411 -2.540 -1.261 1.00 88.81 87 GLN A O 1
ATOM 648 N N . SER A 1 88 ? -10.043 -1.239 0.530 1.00 87.44 88 SER A N 1
ATOM 649 C CA . SER A 1 88 ? -8.848 -0.574 0.000 1.00 87.44 88 SER A CA 1
ATOM 650 C C . SER A 1 88 ? -7.748 -1.570 -0.370 1.00 87.44 88 SER A C 1
ATOM 652 O O . SER A 1 88 ? -7.106 -1.422 -1.407 1.00 87.44 88 SER A O 1
ATOM 654 N N . LEU A 1 89 ? -7.524 -2.613 0.437 1.00 81.19 89 LEU A N 1
ATOM 655 C CA . LEU A 1 89 ? -6.560 -3.666 0.112 1.00 81.19 89 LEU A CA 1
ATOM 656 C C . LEU A 1 89 ? -6.970 -4.438 -1.149 1.00 81.19 89 LEU A C 1
ATOM 658 O O . LEU A 1 89 ? -6.140 -4.659 -2.028 1.00 81.19 89 LEU A O 1
ATOM 662 N N . VAL A 1 90 ? -8.242 -4.830 -1.257 1.00 92.50 90 VAL A N 1
ATOM 663 C CA . VAL A 1 90 ? -8.766 -5.527 -2.442 1.00 92.50 90 VAL A CA 1
ATOM 664 C C . VAL A 1 90 ? -8.629 -4.659 -3.690 1.00 92.50 90 VAL A C 1
ATOM 666 O O . VAL A 1 90 ? -8.197 -5.152 -4.732 1.00 92.50 90 VAL A O 1
ATOM 669 N N . ASP A 1 91 ? -8.943 -3.372 -3.587 1.00 91.56 91 ASP A N 1
ATOM 670 C CA . ASP A 1 91 ? -8.851 -2.445 -4.710 1.00 91.56 91 ASP A CA 1
ATOM 671 C C . ASP A 1 91 ? -7.395 -2.188 -5.112 1.00 91.56 91 ASP A C 1
ATOM 673 O O . ASP A 1 91 ? -7.075 -2.232 -6.297 1.00 91.56 91 ASP A O 1
ATOM 677 N N . ASN A 1 92 ? -6.475 -2.055 -4.152 1.00 82.19 92 ASN A N 1
ATOM 678 C CA . ASN A 1 92 ? -5.041 -1.978 -4.441 1.00 82.19 92 ASN A CA 1
ATOM 679 C C . ASN A 1 92 ? -4.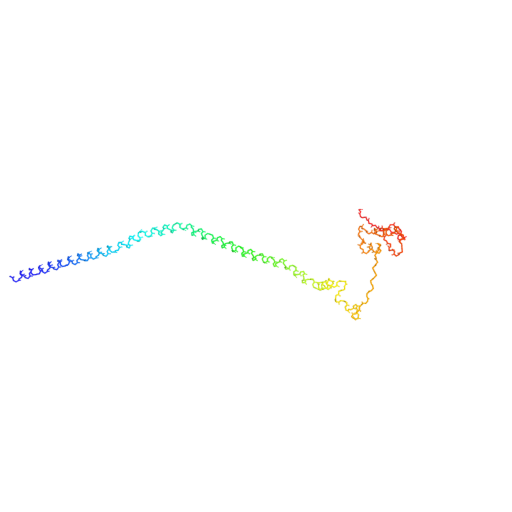527 -3.237 -5.156 1.00 82.19 92 ASN A C 1
ATOM 681 O O . ASN A 1 92 ? -3.809 -3.130 -6.149 1.00 82.19 92 ASN A O 1
ATOM 685 N N . LEU A 1 93 ? -4.930 -4.433 -4.715 1.00 88.50 93 LEU A N 1
ATOM 686 C CA . LEU A 1 93 ? -4.558 -5.683 -5.387 1.00 88.50 93 LEU A CA 1
ATOM 687 C C . LEU A 1 93 ? -5.128 -5.759 -6.811 1.00 88.50 93 LEU A C 1
ATOM 689 O O . LEU A 1 93 ? -4.431 -6.179 -7.736 1.00 88.50 93 LEU A O 1
ATOM 693 N N . ARG A 1 94 ? -6.370 -5.304 -7.014 1.00 88.44 94 ARG A N 1
ATOM 694 C CA . ARG A 1 94 ? -6.980 -5.194 -8.348 1.00 88.44 94 ARG A CA 1
ATOM 695 C C . ARG A 1 94 ? -6.245 -4.193 -9.235 1.00 88.44 94 ARG A C 1
ATOM 697 O O . ARG A 1 94 ? -6.049 -4.488 -10.407 1.00 88.44 94 ARG A O 1
ATOM 704 N N . ASN A 1 95 ? -5.794 -3.069 -8.687 1.00 89.50 95 ASN A N 1
ATOM 705 C CA . ASN A 1 95 ? -5.041 -2.048 -9.421 1.00 89.50 95 ASN A CA 1
ATOM 706 C C . ASN A 1 95 ? -3.634 -2.519 -9.820 1.00 89.50 95 ASN A C 1
ATOM 708 O O . ASN A 1 95 ? -3.106 -2.083 -10.840 1.00 89.50 95 ASN A O 1
ATOM 712 N N . ILE A 1 96 ? -3.032 -3.435 -9.054 1.00 88.19 96 ILE A N 1
ATOM 713 C CA . ILE A 1 96 ? -1.725 -4.029 -9.373 1.00 88.19 96 ILE A CA 1
ATOM 714 C C . ILE A 1 96 ? -1.847 -5.133 -10.437 1.00 88.19 96 ILE A C 1
ATOM 716 O O . ILE A 1 96 ? -0.911 -5.362 -11.205 1.00 88.19 96 ILE A O 1
ATOM 720 N N . ALA A 1 97 ? -2.998 -5.804 -10.535 1.00 87.44 97 ALA A N 1
ATOM 721 C CA . ALA A 1 97 ? -3.189 -6.917 -11.463 1.00 87.44 97 ALA A CA 1
ATOM 722 C C . ALA A 1 97 ? -2.895 -6.574 -12.946 1.00 87.44 97 ALA A C 1
ATOM 724 O O . ALA A 1 97 ? -2.220 -7.377 -13.591 1.00 87.44 97 ALA A O 1
ATOM 725 N N . PRO A 1 98 ? -3.304 -5.413 -13.505 1.00 90.62 98 PRO A N 1
ATOM 726 C CA . PRO A 1 98 ? -2.916 -4.999 -14.854 1.00 90.62 98 PRO A CA 1
ATOM 727 C C . PRO A 1 98 ? -1.406 -4.852 -15.036 1.00 90.62 98 PRO A C 1
ATOM 729 O O . PRO A 1 98 ? -0.887 -5.256 -16.066 1.00 90.62 98 PRO A O 1
ATOM 732 N N . VAL A 1 99 ? -0.689 -4.323 -14.041 1.00 85.62 99 VAL A N 1
ATOM 733 C CA . VAL A 1 99 ? 0.772 -4.148 -14.111 1.00 85.62 99 VAL A CA 1
ATOM 734 C C . VAL A 1 99 ? 1.470 -5.504 -14.144 1.00 85.62 99 VAL A C 1
ATOM 736 O O . VAL A 1 99 ? 2.335 -5.733 -14.986 1.00 85.62 99 VAL A O 1
ATOM 739 N N . LEU A 1 100 ? 1.061 -6.429 -13.272 1.00 83.25 100 LEU A N 1
ATOM 740 C CA . LEU A 1 100 ? 1.597 -7.792 -13.259 1.00 83.25 100 LEU A CA 1
ATOM 741 C C . LEU A 1 100 ? 1.249 -8.557 -14.539 1.00 83.25 100 LEU A C 1
ATOM 743 O O . LEU A 1 100 ? 2.069 -9.334 -15.023 1.00 83.25 100 LEU A O 1
ATOM 747 N N . ARG A 1 101 ? 0.064 -8.316 -15.110 1.00 81.69 101 ARG A N 1
ATOM 748 C CA . ARG A 1 101 ? -0.330 -8.886 -16.400 1.00 81.69 101 ARG A CA 1
ATOM 749 C C . ARG A 1 101 ? 0.517 -8.325 -17.537 1.00 81.69 101 ARG A C 1
ATOM 751 O O . ARG A 1 101 ? 1.097 -9.117 -18.257 1.00 81.69 101 ARG A O 1
ATOM 758 N N . SER A 1 102 ? 0.707 -7.009 -17.624 1.00 77.75 102 SER A N 1
ATOM 759 C CA . SER A 1 102 ? 1.614 -6.391 -18.601 1.00 77.75 102 SER A CA 1
ATOM 760 C C . SER A 1 102 ? 3.052 -6.898 -18.467 1.00 77.75 102 SER A C 1
ATOM 762 O O . SER A 1 102 ? 3.741 -7.070 -19.469 1.00 77.75 102 SER A O 1
ATOM 764 N N . LEU A 1 103 ? 3.513 -7.167 -17.241 1.00 78.50 103 LEU A N 1
ATOM 765 C CA . LEU A 1 103 ? 4.829 -7.756 -16.996 1.00 78.50 103 LEU A CA 1
ATOM 766 C C . LEU A 1 103 ? 4.913 -9.208 -17.491 1.00 78.50 103 LEU A C 1
ATOM 768 O O . LEU A 1 103 ? 5.914 -9.588 -18.095 1.00 78.50 103 LEU A O 1
ATOM 772 N N . ALA A 1 104 ? 3.871 -10.009 -17.257 1.00 77.75 104 ALA A N 1
ATOM 773 C CA . ALA A 1 104 ? 3.781 -11.376 -17.767 1.00 77.75 104 ALA A CA 1
ATOM 774 C C . ALA A 1 104 ? 3.670 -11.405 -19.304 1.00 77.75 104 ALA A C 1
ATOM 776 O O . ALA A 1 104 ? 4.373 -12.176 -19.957 1.00 77.75 104 ALA A O 1
ATOM 777 N N . ASP A 1 105 ? 2.856 -10.516 -19.877 1.00 79.31 105 ASP A N 1
ATOM 778 C CA . ASP A 1 105 ? 2.630 -10.367 -21.318 1.00 79.31 105 ASP A CA 1
ATOM 779 C C . ASP A 1 105 ? 3.885 -9.858 -22.048 1.00 79.31 105 ASP A C 1
ATOM 781 O O . ASP A 1 105 ? 4.093 -10.173 -23.220 1.00 79.31 105 ASP A O 1
ATOM 785 N N . ALA A 1 106 ? 4.768 -9.118 -21.363 1.00 79.06 106 ALA A N 1
ATOM 786 C CA . ALA A 1 106 ? 6.039 -8.666 -21.930 1.00 79.06 106 ALA A CA 1
ATOM 787 C C . ALA A 1 106 ? 6.965 -9.832 -22.325 1.00 79.06 106 ALA A C 1
ATOM 789 O O . ALA A 1 106 ? 7.809 -9.664 -23.210 1.00 79.06 106 ALA A O 1
ATOM 790 N N . GLY A 1 107 ? 6.820 -11.010 -21.706 1.00 75.31 107 GLY A N 1
ATOM 791 C CA . GLY A 1 107 ? 7.507 -12.239 -22.106 1.00 75.31 107 GLY A CA 1
ATOM 792 C C . GLY A 1 107 ? 9.013 -12.039 -22.377 1.00 75.31 107 GLY A C 1
ATOM 793 O O . GLY A 1 107 ? 9.719 -11.432 -21.567 1.00 75.31 107 GLY A O 1
ATOM 794 N N . PRO A 1 108 ? 9.543 -12.489 -23.531 1.00 75.00 108 PRO A N 1
ATOM 795 C CA . PRO A 1 108 ? 10.954 -12.304 -23.879 1.00 75.00 108 PRO A CA 1
ATOM 796 C C . PRO A 1 108 ? 11.380 -10.848 -24.131 1.00 75.00 108 PRO A C 1
ATOM 798 O O . PRO A 1 108 ? 12.565 -10.594 -24.330 1.00 75.00 108 PRO A O 1
ATOM 801 N N . ALA A 1 109 ? 10.455 -9.889 -24.247 1.00 76.00 109 ALA A N 1
ATOM 802 C CA . ALA A 1 109 ? 10.803 -8.483 -24.468 1.00 76.00 109 ALA A CA 1
ATOM 803 C C . ALA A 1 109 ? 11.363 -7.829 -23.197 1.00 76.00 109 ALA A C 1
ATOM 805 O O . ALA A 1 109 ? 12.291 -7.033 -23.298 1.00 76.00 109 ALA A O 1
ATOM 806 N N . LEU A 1 110 ? 10.874 -8.213 -22.012 1.00 73.12 110 LEU A N 1
ATOM 807 C CA . LEU A 1 110 ? 11.400 -7.720 -20.735 1.00 73.12 110 LEU A CA 1
ATOM 808 C C . LEU A 1 110 ? 12.851 -8.161 -20.521 1.00 73.12 110 LEU A C 1
ATOM 810 O O . LEU A 1 110 ? 13.710 -7.340 -20.218 1.00 73.12 110 LEU A O 1
ATOM 814 N N . THR A 1 111 ? 13.137 -9.449 -20.710 1.00 71.25 111 THR A N 1
ATOM 815 C CA . THR A 1 111 ? 14.493 -9.991 -20.549 1.00 71.25 111 THR A CA 1
ATOM 816 C C . THR A 1 111 ? 15.459 -9.415 -21.579 1.00 71.25 111 THR A C 1
ATOM 818 O O . THR A 1 111 ? 16.564 -9.035 -21.211 1.00 71.25 111 THR A O 1
ATOM 821 N N . ARG A 1 112 ? 15.037 -9.258 -22.841 1.00 68.19 112 ARG A N 1
ATOM 822 C CA . ARG A 1 112 ? 15.838 -8.579 -23.878 1.00 68.19 112 ARG A CA 1
ATOM 823 C C . ARG A 1 112 ? 16.043 -7.089 -23.595 1.00 68.19 112 ARG A C 1
ATOM 825 O O . ARG A 1 112 ? 17.121 -6.567 -23.853 1.00 68.19 112 ARG A O 1
ATOM 832 N N . GLY A 1 113 ? 15.032 -6.406 -23.062 1.00 68.94 113 GLY A N 1
ATOM 833 C CA . GLY A 1 113 ? 15.124 -5.000 -22.675 1.00 68.94 113 GLY A CA 1
ATOM 834 C C . GLY A 1 113 ? 16.076 -4.784 -21.501 1.00 68.94 113 GLY A C 1
ATOM 835 O O . GLY A 1 113 ? 16.900 -3.880 -21.551 1.00 68.94 113 GLY A O 1
ATOM 836 N N . LEU A 1 114 ? 16.014 -5.643 -20.480 1.00 68.88 114 LEU A N 1
ATOM 837 C CA . LEU A 1 114 ? 16.951 -5.628 -19.354 1.00 68.88 114 LEU A CA 1
ATOM 838 C C . LEU A 1 114 ? 18.378 -5.973 -19.792 1.00 68.88 114 LEU A C 1
ATOM 840 O O . LEU A 1 114 ? 19.310 -5.319 -19.337 1.00 68.88 114 LEU A O 1
ATOM 844 N N . ASP A 1 115 ? 18.542 -6.935 -20.705 1.00 64.88 115 ASP A N 1
ATOM 845 C CA . ASP A 1 115 ? 19.838 -7.255 -21.316 1.00 64.88 115 ASP A CA 1
ATOM 846 C C . ASP A 1 115 ? 20.414 -6.042 -22.060 1.00 64.88 115 ASP A C 1
ATOM 848 O O . ASP A 1 115 ? 21.581 -5.722 -21.903 1.00 64.88 115 ASP A O 1
ATOM 852 N N . GLY A 1 116 ? 19.592 -5.296 -22.803 1.00 65.50 116 GLY A N 1
ATOM 853 C CA . GLY A 1 116 ? 20.024 -4.064 -23.466 1.00 65.50 116 GLY A CA 1
ATOM 854 C C . GLY A 1 116 ? 20.299 -2.894 -22.512 1.00 65.50 116 GLY A C 1
ATOM 855 O O . GLY A 1 116 ? 21.293 -2.197 -22.685 1.00 65.50 116 GLY A O 1
ATOM 856 N N . LEU A 1 117 ? 19.444 -2.658 -21.511 1.00 67.56 117 LEU A N 1
ATOM 857 C CA . LEU A 1 117 ? 19.566 -1.531 -20.573 1.00 67.56 117 LEU A CA 1
ATOM 858 C C . LEU A 1 117 ? 20.740 -1.693 -19.605 1.00 67.56 117 LEU A C 1
ATOM 860 O O . LEU A 1 117 ? 21.421 -0.716 -19.307 1.00 67.56 117 LEU A O 1
ATOM 864 N N . ALA A 1 118 ? 20.971 -2.908 -19.103 1.00 68.06 118 ALA A N 1
ATOM 865 C CA . ALA A 1 118 ? 22.023 -3.163 -18.125 1.00 68.06 118 ALA A CA 1
ATOM 866 C C . ALA A 1 118 ? 23.426 -3.113 -18.743 1.00 68.06 118 ALA A C 1
ATOM 868 O O . ALA A 1 118 ? 24.391 -2.840 -18.032 1.00 68.06 118 ALA A O 1
ATOM 869 N N . THR A 1 119 ? 23.549 -3.382 -20.047 1.00 67.25 119 THR A N 1
ATOM 870 C CA . THR A 1 119 ? 24.851 -3.510 -20.710 1.00 67.25 119 THR A CA 1
ATOM 871 C C . THR A 1 119 ? 24.985 -2.664 -21.977 1.00 67.25 119 THR A C 1
ATOM 873 O O . THR A 1 119 ? 25.888 -2.909 -22.774 1.00 67.25 119 THR A O 1
ATOM 876 N N . TYR A 1 120 ? 24.138 -1.640 -22.168 1.00 59.59 120 TYR A N 1
ATOM 877 C CA . TYR A 1 120 ? 24.239 -0.710 -23.300 1.00 59.59 120 TYR A CA 1
ATOM 878 C C . TYR A 1 120 ? 25.672 -0.160 -23.443 1.00 59.59 120 TYR A C 1
ATOM 880 O O . TYR A 1 120 ? 26.253 0.277 -22.446 1.00 59.59 120 TYR A O 1
ATOM 888 N N . PRO A 1 121 ? 26.242 -0.112 -24.663 1.00 63.78 121 PRO A N 1
ATOM 889 C CA . PRO A 1 121 ? 25.641 -0.461 -25.959 1.00 63.78 121 PRO A CA 1
ATOM 890 C C . PRO A 1 121 ? 25.721 -1.945 -26.377 1.00 63.78 121 PRO A C 1
ATOM 892 O O . PRO A 1 121 ? 25.339 -2.265 -27.500 1.00 63.78 121 PRO A O 1
ATOM 895 N N . TRP A 1 122 ? 26.185 -2.862 -25.523 1.00 67.69 122 TRP A N 1
ATOM 896 C CA . TRP A 1 122 ? 26.413 -4.271 -25.875 1.00 67.69 122 TRP A CA 1
ATOM 897 C C . TRP A 1 122 ? 25.522 -5.224 -25.073 1.00 67.69 122 TRP A C 1
ATOM 899 O O . TRP A 1 122 ? 25.874 -5.556 -23.944 1.00 67.69 122 TRP A O 1
ATOM 909 N N . PRO A 1 123 ? 24.412 -5.739 -25.634 1.00 67.00 123 PRO A N 1
ATOM 910 C CA . PRO A 1 123 ? 23.565 -6.714 -24.948 1.00 67.00 123 PRO A CA 1
ATOM 911 C C . PRO A 1 123 ? 24.385 -7.937 -24.511 1.00 67.00 123 PRO A C 1
ATOM 913 O O . PRO A 1 123 ? 25.054 -8.571 -25.340 1.00 67.00 123 PRO A O 1
ATOM 916 N N . ALA A 1 124 ? 24.349 -8.274 -23.222 1.00 65.31 124 ALA A N 1
ATOM 917 C CA . ALA A 1 124 ? 25.161 -9.343 -22.636 1.00 65.31 124 ALA A CA 1
ATOM 918 C C . ALA A 1 124 ? 24.907 -10.705 -23.307 1.00 65.31 124 ALA A C 1
ATOM 920 O O . ALA A 1 124 ? 25.820 -11.526 -23.423 1.00 65.31 124 ALA A O 1
ATOM 921 N N . SER A 1 125 ? 23.695 -10.931 -23.822 1.00 65.56 125 SER A N 1
ATOM 922 C CA . SER A 1 125 ? 23.340 -12.141 -24.574 1.00 65.56 125 SER A CA 1
ATOM 923 C C . SER A 1 125 ? 24.127 -12.331 -25.878 1.00 65.56 125 SER A C 1
ATOM 925 O O . SER A 1 125 ? 24.329 -13.464 -26.315 1.00 65.56 125 SER A O 1
ATOM 927 N N . THR A 1 126 ? 24.597 -11.247 -26.502 1.00 65.62 126 THR A N 1
ATOM 928 C CA . THR A 1 126 ? 25.255 -11.285 -27.822 1.00 65.62 126 THR A CA 1
ATOM 929 C C . THR A 1 126 ? 26.740 -10.952 -27.773 1.00 65.62 126 THR A C 1
ATOM 931 O O . THR A 1 126 ? 27.471 -11.332 -28.689 1.00 65.62 126 THR A O 1
ATOM 934 N N . VAL A 1 127 ? 27.221 -10.340 -26.686 1.00 65.75 127 VAL A N 1
ATOM 935 C CA . VAL A 1 127 ? 28.623 -9.914 -26.549 1.00 65.75 127 VAL A CA 1
ATOM 936 C C . VAL A 1 127 ? 29.619 -11.070 -26.726 1.00 65.75 127 VAL A C 1
ATOM 938 O O . VAL A 1 127 ? 30.647 -10.901 -27.376 1.00 65.75 127 VAL A O 1
ATOM 941 N N . ARG A 1 128 ? 29.279 -12.280 -26.252 1.00 64.81 128 ARG A N 1
ATOM 942 C CA . ARG A 1 128 ? 30.117 -13.489 -26.411 1.00 64.81 128 ARG A CA 1
ATOM 943 C C . ARG A 1 128 ? 30.162 -14.035 -27.841 1.00 64.81 128 ARG A C 1
ATOM 945 O O . ARG A 1 128 ? 31.098 -14.743 -28.187 1.00 64.81 128 ARG A O 1
ATOM 952 N N . ASN A 1 129 ? 29.154 -13.738 -28.660 1.00 65.56 129 ASN A N 1
ATOM 953 C CA . ASN A 1 129 ? 29.138 -14.123 -30.075 1.00 65.56 129 ASN A CA 1
ATOM 954 C C . ASN A 1 129 ? 29.839 -13.082 -30.950 1.00 65.56 129 ASN A C 1
ATOM 956 O O . ASN A 1 129 ? 30.265 -13.397 -32.059 1.00 65.56 129 ASN A O 1
ATOM 960 N N . TRP A 1 130 ? 29.941 -11.847 -30.459 1.00 60.50 130 TRP A N 1
ATOM 961 C CA . TRP A 1 130 ? 30.562 -10.745 -31.180 1.00 60.50 130 TRP A CA 1
ATOM 962 C C . TRP A 1 130 ? 32.094 -10.794 -31.105 1.00 60.50 130 TRP A C 1
ATOM 964 O O . TRP A 1 130 ? 32.768 -10.432 -32.067 1.00 60.50 130 TRP A O 1
ATOM 974 N N . PHE A 1 131 ? 32.646 -11.341 -30.017 1.00 62.84 131 PHE A N 1
ATOM 975 C CA . PHE A 1 131 ? 34.086 -11.511 -29.827 1.00 62.84 131 PHE A CA 1
ATOM 976 C C . PHE A 1 131 ? 34.430 -12.963 -29.474 1.00 62.84 131 PHE A C 1
ATOM 978 O O . PHE A 1 131 ? 33.952 -13.501 -28.479 1.00 62.84 131 PHE A O 1
ATOM 985 N N . ARG A 1 132 ? 35.289 -13.612 -30.272 1.00 56.25 132 ARG A N 1
ATOM 986 C CA . ARG A 1 132 ? 35.920 -14.884 -29.885 1.00 56.25 132 ARG A CA 1
ATOM 987 C C . ARG A 1 132 ? 37.166 -14.583 -29.044 1.00 56.25 132 ARG A C 1
ATOM 989 O O . ARG A 1 132 ? 38.197 -14.238 -29.611 1.00 56.25 132 ARG A O 1
ATOM 996 N N . GLY A 1 133 ? 37.062 -14.732 -27.722 1.00 63.66 133 GLY A N 1
ATOM 997 C CA . GLY A 1 133 ? 38.156 -14.533 -26.757 1.00 63.66 133 GLY A CA 1
ATOM 998 C C . GLY A 1 133 ? 37.853 -13.464 -25.698 1.00 63.66 133 GLY A C 1
ATOM 999 O O . GLY A 1 133 ? 36.775 -12.876 -25.696 1.00 63.66 133 GLY A O 1
ATOM 1000 N N . ASP A 1 134 ? 38.817 -13.215 -24.808 1.00 59.53 134 ASP A N 1
ATOM 1001 C CA . ASP A 1 134 ? 38.644 -12.363 -23.613 1.00 59.53 134 ASP A CA 1
ATOM 1002 C C . ASP A 1 134 ? 38.943 -10.873 -23.880 1.00 59.53 134 ASP A C 1
ATOM 1004 O O . ASP A 1 134 ? 38.813 -10.034 -22.990 1.00 59.53 134 ASP A O 1
ATOM 1008 N N . TYR A 1 135 ? 39.359 -10.538 -25.107 1.00 57.41 135 TYR A N 1
ATOM 1009 C CA . TYR A 1 135 ? 39.812 -9.202 -25.490 1.00 57.41 135 TYR A CA 1
ATOM 1010 C C . TYR A 1 135 ? 39.220 -8.768 -26.831 1.00 57.41 135 TYR A C 1
ATOM 1012 O O . TYR A 1 135 ? 39.244 -9.508 -27.815 1.00 57.41 135 TYR A O 1
ATOM 1020 N N . ALA A 1 136 ? 38.742 -7.527 -26.867 1.00 60.53 136 ALA A N 1
ATOM 1021 C CA . ALA A 1 136 ? 38.239 -6.849 -28.050 1.00 60.53 136 ALA A CA 1
ATOM 1022 C C . ALA A 1 136 ? 38.952 -5.504 -28.199 1.00 60.53 136 ALA A C 1
ATOM 1024 O O . ALA A 1 136 ? 38.868 -4.655 -27.312 1.00 60.53 136 ALA A O 1
ATOM 1025 N N . ASN A 1 137 ? 39.635 -5.291 -29.323 1.00 62.19 137 ASN A N 1
ATOM 1026 C CA . ASN A 1 137 ? 40.165 -3.974 -29.663 1.00 62.19 137 ASN A CA 1
ATOM 1027 C C . ASN A 1 137 ? 39.084 -3.202 -30.419 1.00 62.19 137 ASN A C 1
ATOM 1029 O O . ASN A 1 137 ? 38.696 -3.593 -31.519 1.00 62.19 137 ASN A O 1
ATOM 1033 N N . LEU A 1 138 ? 38.591 -2.119 -29.820 1.00 60.62 138 LEU A N 1
ATOM 1034 C CA . LEU A 1 138 ? 37.599 -1.240 -30.427 1.00 60.62 138 LEU A CA 1
ATOM 1035 C C . LEU A 1 138 ? 38.271 0.061 -30.862 1.00 60.62 138 LEU A C 1
ATOM 1037 O O . LEU A 1 138 ? 38.856 0.775 -30.050 1.00 60.62 138 LEU A O 1
ATOM 1041 N N . THR A 1 139 ? 38.157 0.385 -32.146 1.00 59.59 139 THR A N 1
ATOM 1042 C CA . THR A 1 139 ? 38.510 1.705 -32.668 1.00 59.59 139 THR A CA 1
ATOM 1043 C C . THR A 1 139 ? 37.221 2.472 -32.916 1.00 59.59 139 THR A C 1
ATOM 1045 O O . THR A 1 139 ? 36.466 2.151 -33.831 1.00 59.59 139 THR A O 1
ATOM 1048 N N . LEU A 1 140 ? 36.961 3.474 -32.077 1.00 60.31 140 LEU A N 1
ATOM 1049 C CA . LEU A 1 140 ? 35.851 4.398 -32.258 1.00 60.31 140 LEU A CA 1
ATOM 1050 C C . LEU A 1 140 ? 36.352 5.625 -33.014 1.00 60.31 140 LEU A C 1
ATOM 1052 O O . LEU A 1 140 ? 37.244 6.326 -32.541 1.00 60.31 140 LEU A O 1
ATOM 1056 N N . ILE A 1 141 ? 35.751 5.901 -34.166 1.00 70.31 141 ILE A N 1
ATOM 1057 C CA . ILE A 1 141 ? 35.934 7.171 -34.865 1.00 70.31 141 ILE A CA 1
ATOM 1058 C C . ILE A 1 141 ? 34.684 7.997 -34.588 1.00 70.31 141 ILE A C 1
ATOM 1060 O O . ILE A 1 141 ? 33.609 7.702 -35.107 1.00 70.31 141 ILE A O 1
ATOM 1064 N N . VAL A 1 142 ? 34.824 9.001 -33.723 1.00 74.62 142 VAL A N 1
ATOM 1065 C CA . VAL A 1 142 ? 33.755 9.962 -33.444 1.00 74.62 142 VAL A CA 1
ATOM 1066 C C . VAL A 1 142 ? 33.925 11.138 -34.391 1.00 74.62 142 VAL A C 1
ATOM 1068 O O . VAL A 1 142 ? 34.853 11.933 -34.250 1.00 74.62 142 VAL A O 1
ATOM 1071 N N . ASP A 1 143 ? 33.029 11.235 -35.363 1.00 75.31 143 ASP A N 1
ATOM 1072 C CA . ASP A 1 143 ? 32.955 12.380 -36.257 1.00 75.31 143 ASP A CA 1
ATOM 1073 C C . ASP A 1 143 ? 32.025 13.436 -35.642 1.00 75.31 143 ASP A C 1
ATOM 1075 O O . ASP A 1 143 ? 30.808 13.261 -35.578 1.00 75.31 143 ASP A O 1
ATOM 1079 N N . LEU A 1 144 ? 32.638 14.505 -35.128 1.00 80.56 144 LEU A N 1
ATOM 1080 C CA . LEU A 1 144 ? 31.966 15.652 -34.510 1.00 80.56 144 LEU A CA 1
ATOM 1081 C C . LEU A 1 144 ? 31.812 16.827 -35.483 1.00 80.56 144 LEU A C 1
ATOM 1083 O O . LEU A 1 144 ? 31.630 17.966 -35.049 1.00 80.56 144 LEU A O 1
ATOM 1087 N N . THR A 1 145 ? 31.927 16.589 -36.791 1.00 83.44 145 THR A N 1
ATOM 1088 C CA . THR A 1 145 ? 31.582 17.618 -37.773 1.00 83.44 145 THR A CA 1
ATOM 1089 C C . THR A 1 145 ? 30.129 18.035 -37.595 1.00 83.44 145 THR A C 1
ATOM 1091 O O . THR A 1 145 ? 29.251 17.234 -37.258 1.00 83.44 145 THR A O 1
ATOM 1094 N N . LEU A 1 146 ? 29.879 19.326 -37.786 1.00 82.06 146 LEU A N 1
ATOM 1095 C CA . LEU A 1 146 ? 28.561 19.910 -37.573 1.00 82.06 146 LEU A CA 1
ATOM 1096 C C . LEU A 1 146 ? 27.519 19.242 -38.479 1.00 82.06 146 LEU A C 1
ATOM 1098 O O . LEU A 1 146 ? 26.435 18.929 -38.006 1.00 82.06 146 LEU A O 1
ATOM 1102 N N . SER A 1 147 ? 27.885 18.916 -39.717 1.00 80.56 147 SER A N 1
ATOM 1103 C CA . SER A 1 147 ? 27.084 18.142 -40.669 1.00 80.56 147 SER A CA 1
ATOM 1104 C C . SER A 1 147 ? 26.800 16.710 -40.212 1.00 80.56 147 SER A C 1
ATOM 1106 O O . SER A 1 147 ? 25.677 16.230 -40.374 1.00 80.56 147 SER A O 1
ATOM 1108 N N . ARG A 1 148 ? 27.762 16.016 -39.589 1.00 84.06 148 ARG A N 1
ATOM 1109 C CA . ARG A 1 148 ? 27.526 14.672 -39.039 1.00 84.06 148 ARG A CA 1
ATOM 1110 C C . ARG A 1 148 ? 26.558 14.699 -37.861 1.00 84.06 148 ARG A C 1
ATOM 1112 O O . ARG A 1 148 ? 25.702 13.821 -37.754 1.00 84.06 148 ARG A O 1
ATOM 1119 N N . ILE A 1 149 ? 26.679 15.702 -36.995 1.00 83.81 149 ILE A N 1
ATOM 1120 C CA . ILE A 1 149 ? 25.772 15.911 -35.859 1.00 83.81 149 ILE A CA 1
ATOM 1121 C C . ILE A 1 149 ? 24.366 16.261 -36.363 1.00 83.81 149 ILE A C 1
ATOM 1123 O O . ILE A 1 149 ? 23.384 15.692 -35.886 1.00 83.81 149 ILE A O 1
ATOM 1127 N N . ASP A 1 150 ? 24.279 17.138 -37.363 1.00 80.31 150 ASP A N 1
ATOM 1128 C CA . ASP A 1 150 ? 23.043 17.515 -38.048 1.00 80.31 150 ASP A CA 1
ATOM 1129 C C . ASP A 1 150 ? 22.279 16.293 -38.566 1.00 80.31 150 ASP A C 1
ATOM 1131 O O . ASP A 1 150 ? 21.122 16.069 -38.218 1.00 80.31 150 ASP A O 1
ATOM 1135 N N . GLN A 1 151 ? 22.966 15.437 -39.321 1.00 81.31 151 GLN A N 1
ATOM 1136 C CA . GLN A 1 151 ? 22.371 14.249 -39.928 1.00 81.31 151 GLN A CA 1
ATOM 1137 C C . GLN A 1 151 ? 22.067 13.150 -38.904 1.00 81.31 151 GLN A C 1
ATOM 1139 O O . GLN A 1 151 ? 21.077 12.430 -39.030 1.00 81.31 151 GLN A O 1
ATOM 1144 N N . GLY A 1 152 ? 22.911 13.000 -37.882 1.00 79.25 152 GLY A N 1
ATOM 1145 C CA . GLY A 1 152 ? 22.749 11.961 -36.870 1.00 79.25 152 GLY A CA 1
ATOM 1146 C C . GLY A 1 152 ? 21.621 12.235 -35.876 1.00 79.25 152 GLY A C 1
ATOM 1147 O O . GLY A 1 152 ? 20.997 11.287 -35.404 1.00 79.25 152 GLY A O 1
ATOM 1148 N N . LEU A 1 153 ? 21.367 13.506 -35.548 1.00 82.56 153 LEU A N 1
ATOM 1149 C CA . LEU A 1 153 ? 20.452 13.888 -34.465 1.00 82.56 153 LEU A CA 1
ATOM 1150 C C . LEU A 1 153 ? 19.267 14.743 -34.916 1.00 82.56 153 LEU A C 1
ATOM 1152 O O . LEU A 1 153 ? 18.217 14.691 -34.278 1.00 82.56 153 LEU A O 1
ATOM 1156 N N . PHE A 1 154 ? 19.421 15.539 -35.975 1.00 80.88 154 PHE A N 1
ATOM 1157 C CA . PHE A 1 154 ? 18.439 16.555 -36.360 1.00 80.88 154 PHE A CA 1
ATOM 1158 C C . PHE A 1 154 ? 17.689 16.243 -37.662 1.00 80.88 154 PHE A C 1
ATOM 1160 O O . PHE A 1 154 ? 16.750 16.976 -37.981 1.00 80.88 154 PHE A O 1
ATOM 1167 N N . THR A 1 155 ? 18.004 15.139 -38.351 1.00 79.69 155 THR A N 1
ATOM 1168 C CA . THR A 1 155 ? 17.242 14.638 -39.513 1.00 79.69 155 THR A CA 1
ATOM 1169 C C . THR A 1 155 ? 15.763 14.431 -39.176 1.00 79.69 155 THR A C 1
ATOM 1171 O O . THR A 1 155 ? 15.430 13.746 -38.208 1.00 79.69 155 THR A O 1
ATOM 1174 N N . GLY A 1 156 ? 14.862 15.018 -39.969 1.00 74.94 156 GLY A N 1
ATOM 1175 C CA . GLY A 1 156 ? 13.410 14.976 -39.771 1.00 74.94 156 GLY A CA 1
ATOM 1176 C C . GLY A 1 156 ? 12.879 15.949 -38.713 1.00 74.94 156 GLY A C 1
ATOM 1177 O O . GLY A 1 156 ? 11.668 16.025 -38.502 1.00 74.94 156 GLY A O 1
ATOM 1178 N N . SER A 1 157 ? 13.755 16.702 -38.043 1.00 81.50 157 SER A N 1
ATOM 1179 C CA . SER A 1 157 ? 13.367 17.754 -37.103 1.00 81.50 157 SER A CA 1
ATOM 1180 C C . SER A 1 157 ? 13.322 19.120 -37.789 1.00 81.50 157 SER A C 1
ATOM 1182 O O . SER A 1 157 ? 13.905 19.333 -38.846 1.00 81.50 157 SER A O 1
ATOM 1184 N N . ARG A 1 158 ? 12.712 20.111 -37.130 1.00 81.62 158 ARG A N 1
ATOM 1185 C CA . ARG A 1 158 ? 12.727 21.507 -37.607 1.00 81.62 158 ARG A CA 1
ATOM 1186 C C . ARG A 1 158 ? 14.125 22.142 -37.689 1.00 81.62 158 ARG A C 1
ATOM 1188 O O . ARG A 1 158 ? 14.243 23.259 -38.180 1.00 81.62 158 ARG A O 1
ATOM 1195 N N . TRP A 1 159 ? 15.139 21.500 -37.111 1.00 79.44 159 TRP A N 1
ATOM 1196 C CA . TRP A 1 159 ? 16.521 21.981 -37.094 1.00 79.44 159 TRP A CA 1
ATOM 1197 C C . TRP A 1 159 ? 17.406 21.271 -38.114 1.00 79.44 159 TRP A C 1
ATOM 1199 O O . TRP A 1 159 ? 18.594 21.576 -38.174 1.00 79.44 159 TRP A O 1
ATOM 1209 N N . GLU A 1 160 ? 16.841 20.345 -38.894 1.00 80.94 160 GLU A N 1
ATOM 1210 C CA . GLU A 1 160 ? 17.551 19.684 -39.981 1.00 80.94 160 GLU A CA 1
ATOM 1211 C C . GLU A 1 160 ? 18.221 20.727 -40.886 1.00 80.94 160 GLU A C 1
ATOM 1213 O O . GLU A 1 160 ? 17.614 21.734 -41.260 1.00 80.94 160 GLU A O 1
ATOM 1218 N N . GLY A 1 161 ? 19.480 20.496 -41.243 1.00 77.81 161 GLY A N 1
ATOM 1219 C CA . GLY A 1 161 ? 20.245 21.336 -42.155 1.00 77.81 161 GLY A CA 1
ATOM 1220 C C . GLY A 1 161 ? 20.945 22.523 -41.500 1.00 77.81 161 GLY A C 1
ATOM 1221 O O . GLY A 1 161 ? 21.851 23.075 -42.118 1.00 77.81 161 GLY A O 1
ATOM 1222 N N . ASN A 1 162 ? 20.583 22.937 -40.283 1.00 84.38 162 ASN A N 1
ATOM 1223 C CA . ASN A 1 162 ? 21.088 24.181 -39.687 1.00 84.38 162 ASN A CA 1
ATOM 1224 C C . ASN A 1 162 ? 22.591 24.099 -39.373 1.00 84.38 162 ASN A C 1
ATOM 1226 O O . ASN A 1 162 ? 23.371 24.975 -39.756 1.00 84.38 162 ASN A O 1
ATOM 1230 N N . LEU A 1 163 ? 23.026 23.005 -38.744 1.00 84.06 163 LEU A N 1
ATOM 1231 C CA . LEU A 1 163 ? 24.442 22.819 -38.422 1.00 84.06 163 LEU A CA 1
ATOM 1232 C C . LEU A 1 163 ? 25.264 22.533 -39.683 1.00 84.06 163 LEU A C 1
ATOM 1234 O O . LEU A 1 163 ? 26.389 23.016 -39.809 1.00 84.06 163 LEU A O 1
ATOM 1238 N N . THR A 1 164 ? 24.678 21.826 -40.652 1.00 80.44 164 THR A N 1
ATOM 1239 C CA . THR A 1 164 ? 25.293 21.610 -41.967 1.00 80.44 164 THR A CA 1
ATOM 1240 C C . THR A 1 164 ? 25.506 22.937 -42.708 1.00 80.44 164 THR A C 1
ATOM 1242 O O . THR A 1 164 ? 26.587 23.177 -43.242 1.00 80.44 164 THR A O 1
ATOM 1245 N N . GLN A 1 165 ? 24.515 23.8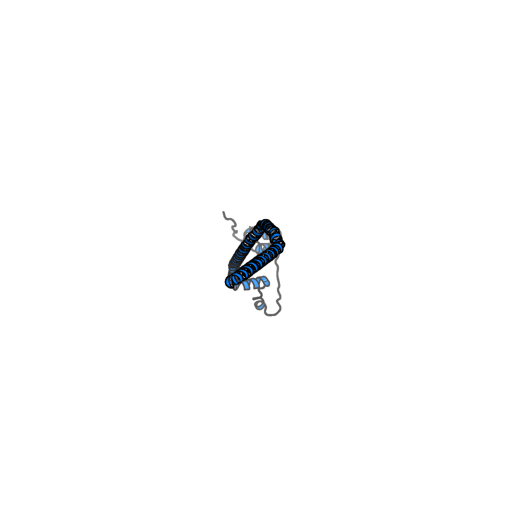37 -42.706 1.00 76.94 165 GLN A N 1
ATOM 1246 C CA . GLN A 1 165 ? 24.627 25.171 -43.308 1.00 76.94 165 GLN A CA 1
ATOM 1247 C C . GLN A 1 165 ? 25.706 26.023 -42.634 1.00 76.94 165 GLN A C 1
ATOM 1249 O O . GLN A 1 165 ? 26.457 26.710 -43.325 1.00 76.94 165 GLN A O 1
ATOM 1254 N N . LEU A 1 166 ? 25.817 25.964 -41.304 1.00 80.94 166 LEU A N 1
ATOM 1255 C CA . LEU A 1 166 ? 26.877 26.659 -40.576 1.00 80.94 166 LEU A CA 1
ATOM 1256 C C . LEU A 1 166 ? 28.267 26.129 -40.961 1.00 80.94 166 LEU A C 1
ATOM 1258 O O . LEU A 1 166 ? 29.188 26.916 -41.165 1.00 80.94 166 LEU A O 1
ATOM 1262 N N . GLU A 1 167 ? 28.419 24.812 -41.123 1.00 76.38 167 GLU A N 1
ATOM 1263 C CA . GLU A 1 167 ? 29.689 24.214 -41.552 1.00 76.38 167 GLU A CA 1
ATOM 1264 C C . GLU A 1 167 ? 30.089 24.631 -42.974 1.00 76.38 167 GLU A C 1
ATOM 1266 O O . GLU A 1 167 ? 31.266 24.883 -43.247 1.00 76.38 167 GLU A O 1
ATOM 1271 N N . LEU A 1 168 ? 29.106 24.754 -43.870 1.00 76.12 168 LEU A N 1
ATOM 1272 C CA . LEU A 1 168 ? 29.307 25.203 -45.249 1.00 76.12 168 LEU A CA 1
ATOM 1273 C C . LEU A 1 168 ? 29.858 26.636 -45.323 1.00 76.12 168 LEU A C 1
ATOM 1275 O O . LEU A 1 168 ? 30.668 26.930 -46.205 1.00 76.12 168 LEU A O 1
ATOM 1279 N N . GLN A 1 169 ? 29.498 27.518 -44.382 1.00 76.25 169 GLN A N 1
ATOM 1280 C CA . GLN A 1 169 ? 30.038 28.887 -44.323 1.00 76.25 169 GLN A CA 1
ATOM 1281 C C . GLN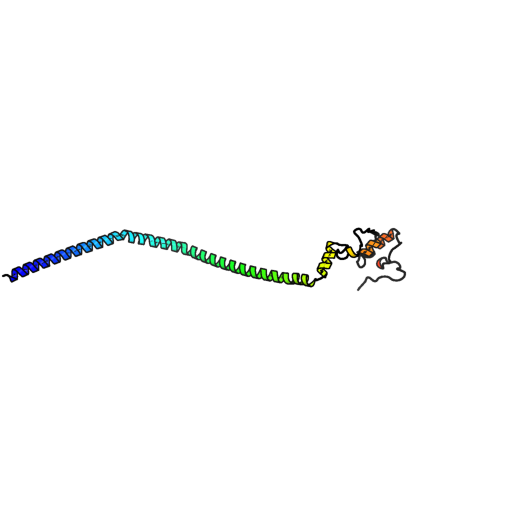 A 1 169 ? 31.553 28.920 -44.082 1.00 76.25 169 GLN A C 1
ATOM 1283 O O . GLN A 1 169 ? 32.215 29.892 -44.442 1.00 76.25 169 GLN A O 1
ATOM 1288 N N . TRP A 1 170 ? 32.117 27.860 -43.500 1.00 73.00 170 TRP A N 1
ATOM 1289 C CA . TRP A 1 170 ? 33.552 27.739 -43.232 1.00 73.00 170 TRP A CA 1
ATOM 1290 C C . TRP A 1 170 ? 34.306 26.982 -44.336 1.00 73.00 170 TRP A C 1
ATOM 1292 O O . TRP A 1 170 ? 35.466 26.614 -44.157 1.00 73.00 170 TRP A O 1
ATOM 1302 N N . GLY A 1 171 ? 33.669 26.760 -45.493 1.00 67.88 171 GLY A N 1
ATOM 1303 C CA . GLY A 1 171 ? 34.314 26.234 -46.698 1.00 67.88 171 GLY A CA 1
ATOM 1304 C C . GLY A 1 171 ? 34.553 24.722 -46.704 1.00 67.88 171 GLY A C 1
ATOM 1305 O O . GLY A 1 171 ? 35.207 24.212 -47.614 1.00 67.88 171 GLY A O 1
ATOM 1306 N N . ARG A 1 172 ? 34.024 23.977 -45.725 1.00 68.44 172 ARG A N 1
ATOM 1307 C CA . ARG A 1 172 ? 34.030 22.509 -45.761 1.00 68.44 172 ARG A CA 1
ATOM 1308 C C . ARG A 1 172 ? 32.902 22.045 -46.676 1.00 68.44 172 ARG A C 1
ATOM 1310 O O . ARG A 1 172 ? 31.751 22.362 -46.427 1.00 68.44 172 ARG A O 1
ATOM 1317 N N . THR A 1 173 ? 33.229 21.307 -47.733 1.00 63.50 173 THR A N 1
ATOM 1318 C CA . THR A 1 173 ? 32.248 20.758 -48.697 1.00 63.50 173 THR A CA 1
ATOM 1319 C C . THR A 1 173 ? 32.477 19.274 -49.007 1.00 63.50 173 THR A C 1
ATOM 1321 O O . THR A 1 173 ? 31.683 18.646 -49.702 1.00 63.50 173 THR A O 1
ATOM 1324 N N . ILE A 1 174 ? 33.556 18.684 -48.484 1.00 58.84 174 ILE A N 1
ATOM 1325 C CA . ILE A 1 174 ? 33.960 17.300 -48.759 1.00 58.84 174 ILE A CA 1
ATOM 1326 C C . ILE A 1 174 ? 33.251 16.354 -47.781 1.00 58.84 174 ILE A C 1
ATOM 1328 O O . ILE A 1 174 ? 33.314 16.560 -46.573 1.00 58.84 174 ILE A O 1
ATOM 1332 N N . GLY A 1 175 ? 32.611 15.301 -48.302 1.00 61.38 175 GLY A N 1
ATOM 1333 C CA . GLY A 1 175 ? 31.935 14.273 -47.495 1.00 61.38 175 GLY A CA 1
ATOM 1334 C C . GLY A 1 175 ? 30.510 14.624 -47.053 1.00 61.38 175 GLY A C 1
ATOM 1335 O O . GLY A 1 175 ? 29.902 13.857 -46.310 1.00 61.38 175 GLY A O 1
ATOM 1336 N N . MET A 1 176 ? 29.958 15.747 -47.520 1.00 61.50 176 MET A N 1
ATOM 1337 C CA . MET A 1 176 ? 28.590 16.143 -47.193 1.00 61.50 176 MET A CA 1
ATOM 1338 C C . MET A 1 176 ? 27.567 15.336 -47.991 1.00 61.50 176 MET A C 1
ATOM 1340 O O . MET A 1 176 ? 27.581 15.336 -49.223 1.00 61.50 176 MET A O 1
ATOM 1344 N N . GLN A 1 177 ? 26.654 14.667 -47.288 1.00 60.94 177 GLN A N 1
ATOM 1345 C CA . GLN A 1 177 ? 25.474 14.083 -47.921 1.00 60.94 177 GLN A CA 1
ATOM 1346 C C . GLN A 1 177 ? 24.479 15.191 -48.293 1.00 60.94 177 GLN A C 1
ATOM 1348 O O . GLN A 1 177 ? 24.210 16.068 -47.467 1.00 60.94 177 GLN A O 1
ATOM 1353 N N . PRO A 1 178 ? 23.939 15.178 -49.524 1.00 56.41 178 PRO A N 1
ATOM 1354 C CA . PRO A 1 178 ? 22.973 16.172 -49.957 1.00 56.41 178 PRO A CA 1
ATOM 1355 C C . PRO A 1 178 ? 21.700 16.041 -49.121 1.00 56.41 178 PRO A C 1
ATOM 1357 O O . PRO A 1 178 ? 21.072 14.985 -49.098 1.00 56.41 178 PRO A O 1
ATOM 1360 N N . SER A 1 179 ? 21.331 17.130 -48.450 1.00 60.72 179 SER A N 1
ATOM 1361 C CA . SER A 1 179 ? 20.052 17.269 -47.771 1.00 60.72 179 SER A CA 1
ATOM 1362 C C . SER A 1 179 ? 19.253 18.389 -48.450 1.00 60.72 179 SER A C 1
ATOM 1364 O O . SER A 1 179 ? 19.799 19.407 -48.867 1.00 60.72 179 SER A O 1
ATOM 1366 N N . PRO A 1 180 ? 17.947 18.224 -48.614 1.00 57.81 180 PRO A N 1
ATOM 1367 C CA . PRO A 1 180 ? 17.059 19.234 -49.195 1.00 57.81 180 PRO A CA 1
ATOM 1368 C C . PRO A 1 180 ? 17.039 20.601 -48.528 1.00 57.81 180 PRO A C 1
ATOM 1370 O O . PRO A 1 180 ? 16.787 21.605 -49.192 1.00 57.81 180 PRO A O 1
ATOM 1373 N N . VAL A 1 181 ? 17.224 20.631 -47.212 1.00 61.53 181 VAL A N 1
ATOM 1374 C CA . VAL A 1 181 ? 17.111 21.836 -46.391 1.00 61.53 181 VAL A CA 1
ATOM 1375 C C . VAL A 1 181 ? 18.363 22.700 -46.507 1.00 61.53 181 VAL A C 1
ATOM 1377 O O . VAL A 1 181 ? 18.318 23.883 -46.191 1.00 61.53 181 VAL A O 1
ATOM 1380 N N . THR A 1 182 ? 19.470 22.167 -47.036 1.00 62.69 182 THR A N 1
ATOM 1381 C CA . THR A 1 182 ? 20.677 22.944 -47.365 1.00 62.69 182 THR A CA 1
ATOM 1382 C C . THR A 1 182 ? 20.640 23.567 -48.766 1.00 62.69 182 THR A C 1
ATOM 1384 O O . THR A 1 182 ? 21.601 24.217 -49.163 1.00 62.69 182 THR A O 1
ATOM 1387 N N . GLY A 1 183 ? 19.507 23.469 -49.475 1.00 53.94 183 GLY A N 1
ATOM 1388 C CA . GLY A 1 183 ? 19.043 24.489 -50.424 1.00 53.94 183 GLY A CA 1
ATOM 1389 C C . GLY A 1 183 ? 20.032 24.926 -51.510 1.00 53.94 183 GLY A C 1
ATOM 1390 O O . GLY A 1 183 ? 20.266 26.119 -51.672 1.00 53.94 183 GLY A O 1
ATOM 1391 N N . GLY A 1 184 ? 20.593 23.991 -52.281 1.00 51.72 184 GLY A N 1
ATOM 1392 C CA . GLY A 1 184 ? 21.410 24.336 -53.448 1.00 51.72 184 GLY A CA 1
ATOM 1393 C C . GLY A 1 184 ? 21.935 23.124 -54.209 1.00 51.72 184 GLY A C 1
ATOM 1394 O O . GLY A 1 184 ? 22.977 22.586 -53.867 1.00 51.72 184 GLY A O 1
ATOM 1395 N N . ASN A 1 185 ? 21.193 22.727 -55.246 1.00 47.88 185 ASN A N 1
ATOM 1396 C CA . ASN A 1 185 ? 21.420 21.621 -56.181 1.00 47.88 185 ASN A CA 1
ATOM 1397 C C . ASN A 1 185 ? 21.848 20.255 -55.582 1.00 47.88 185 ASN A C 1
ATOM 1399 O O . ASN A 1 185 ? 23.039 19.957 -55.517 1.00 47.88 185 ASN A O 1
ATOM 1403 N N . PRO A 1 186 ? 20.917 19.325 -55.305 1.00 57.75 186 PRO A N 1
ATOM 1404 C CA . PRO A 1 186 ? 21.249 17.915 -55.045 1.00 57.75 186 PRO A CA 1
ATOM 1405 C C . PRO A 1 186 ? 21.516 17.147 -56.364 1.00 57.75 186 PRO A C 1
ATOM 1407 O O . PRO A 1 186 ? 21.125 16.003 -56.547 1.00 57.75 186 PRO A O 1
ATOM 1410 N N . LEU A 1 187 ? 22.127 17.849 -57.321 1.00 43.41 187 LEU A N 1
ATOM 1411 C CA . LEU A 1 187 ? 22.024 17.791 -58.783 1.00 43.41 187 LEU A CA 1
ATOM 1412 C C . LEU A 1 187 ? 20.644 17.941 -59.453 1.00 43.41 187 LEU A C 1
ATOM 1414 O O . LEU A 1 187 ? 20.668 18.341 -60.614 1.00 43.41 187 LEU A O 1
ATOM 1418 N N . THR A 1 188 ? 19.476 17.762 -58.809 1.00 53.00 188 THR A N 1
ATOM 1419 C CA . THR A 1 188 ? 18.203 18.102 -59.507 1.00 53.00 188 THR A CA 1
ATOM 1420 C C . THR A 1 188 ? 16.937 18.450 -58.709 1.00 53.00 188 THR A C 1
ATOM 1422 O O . THR A 1 188 ? 16.118 19.136 -59.310 1.00 53.00 188 THR A O 1
ATOM 1425 N N . TYR A 1 189 ? 16.686 18.052 -57.449 1.00 49.94 189 TYR A N 1
ATOM 1426 C CA . TYR A 1 189 ? 15.348 18.303 -56.851 1.00 49.94 189 TYR A CA 1
ATOM 1427 C C . TYR A 1 189 ? 15.278 18.548 -55.328 1.00 49.94 189 TYR A C 1
ATOM 1429 O O . TYR A 1 189 ? 15.998 17.896 -54.578 1.00 49.94 189 TYR A O 1
ATOM 1437 N N . PRO A 1 190 ? 14.384 19.438 -54.847 1.00 49.75 190 PRO A N 1
ATOM 1438 C CA . PRO A 1 190 ? 14.292 19.863 -53.444 1.00 49.75 190 PRO A CA 1
ATOM 1439 C C . PRO A 1 190 ? 13.415 18.919 -52.597 1.00 49.75 190 PRO A C 1
ATOM 1441 O O . PRO A 1 190 ? 12.548 18.243 -53.149 1.00 49.75 190 PRO A O 1
ATOM 1444 N N . TYR A 1 191 ? 13.551 18.911 -51.257 1.00 45.97 191 TYR A N 1
ATOM 1445 C CA . TYR A 1 191 ? 12.475 18.346 -50.418 1.00 45.97 191 TYR A CA 1
ATOM 1446 C C . TYR A 1 191 ? 11.418 19.406 -50.149 1.00 45.97 191 TYR A C 1
ATOM 1448 O O . TYR A 1 191 ? 11.703 20.558 -49.818 1.00 45.97 191 TYR A O 1
ATOM 1456 N N . HIS A 1 192 ? 10.178 18.943 -50.216 1.00 52.03 192 HIS A N 1
ATOM 1457 C CA . HIS A 1 192 ? 8.996 19.680 -49.831 1.00 52.03 192 HIS A CA 1
ATOM 1458 C C . HIS A 1 192 ? 8.708 19.453 -48.343 1.00 52.03 192 HIS A C 1
ATOM 1460 O O . HIS A 1 192 ? 8.308 18.365 -47.938 1.00 52.03 192 HIS A O 1
ATOM 1466 N N . PHE A 1 193 ? 8.881 20.501 -47.541 1.00 53.66 193 PHE A N 1
ATOM 1467 C CA . PHE A 1 193 ? 8.294 20.624 -46.207 1.00 53.66 193 PHE A CA 1
ATOM 1468 C C . PHE A 1 193 ? 7.218 21.709 -46.280 1.00 53.66 193 PHE A C 1
ATOM 1470 O O . PHE A 1 193 ? 7.529 22.897 -46.272 1.00 53.66 193 PHE A O 1
ATOM 1477 N N . GLY A 1 194 ? 5.951 21.316 -46.403 1.00 41.00 194 GLY A N 1
ATOM 1478 C CA . GLY A 1 194 ? 4.851 22.277 -46.414 1.00 41.00 194 GLY A CA 1
ATOM 1479 C C . GLY A 1 194 ? 3.517 21.644 -46.770 1.00 41.00 194 GLY A C 1
ATOM 1480 O O . GLY A 1 194 ? 3.156 21.589 -47.940 1.00 41.00 194 GLY A O 1
ATOM 1481 N N . GLY A 1 195 ? 2.794 21.176 -45.753 1.00 41.34 195 GLY A N 1
ATOM 1482 C CA . GLY A 1 195 ? 1.344 21.066 -45.827 1.00 41.34 195 GLY A CA 1
ATOM 1483 C C . GLY A 1 195 ? 0.720 22.406 -45.443 1.00 41.34 195 GLY A C 1
ATOM 1484 O O . GLY A 1 195 ? 0.978 22.889 -44.343 1.00 41.34 195 GLY A O 1
ATOM 1485 N N . TYR A 1 196 ? -0.058 22.967 -46.366 1.00 38.47 196 TYR A N 1
ATOM 1486 C CA . TYR A 1 196 ? -1.415 23.487 -46.174 1.00 38.47 196 TYR A CA 1
ATOM 1487 C C . TYR A 1 196 ? -2.187 23.215 -47.465 1.00 38.47 196 TYR A C 1
ATOM 1489 O O . TYR A 1 196 ? -1.590 23.428 -48.545 1.00 38.47 196 TYR A O 1
#

Secondary structure (DSSP, 8-state):
-HHHHHHHHHHHHHHHHHHHHHHHHHHHHHHHHHHHHHHHHHHHHHHHHHHHHHHHHHHHHHHHHHHHHHHHHHHHHHHHHHHHHHHHHHHHHHHHHHHHHHHHHTHHHHHHHHHHHHHTTS-HHHHHHH-SSS-----------HHHHIIIIITTSTTTTHHHHHHHHTT--TTPPP-GGG-S-SSS--------

Sequence (196 aa):
MRSLLSQIDEFIAHTNEQTDDIIAAAENLNALAGQVAAADPVVDKALTSVPKALAVLAQERTKIADTIDRVGKFSAIAADTIHQSKQSLVDNLRNIAPVLRSLADAGPALTRGLDGLATYPWPASTVRNWFRGDYANLTLIVDLTLSRIDQGLFTGSRWEGNLTQLELQWGRTIGMQPSPVTGGNPLTYPYHFGGY

InterPro domains:
  IPR024516 Mammalian cell entry, C-terminal [PF11887] (4-118)
  IPR052336 MlaD Inter-membrane Phospholipid Transporter [PTHR33371] (2-151)

pLDDT: mean 72.57, std 11.53, range [38.47, 94.06]

Organism: Mycobacterium avium (strain 104) (NCBI:txid243243)

Radius of gyration: 59.7 Å; chains: 1; bounding box: 107×63×162 Å

Foldseek 3Di:
DVVVVVVVVVVVVVVVVVVVVVVVVVVVVVVVVVVVVVCVVVVVCCVVVVVVVVVVCVVCVVVVVVVVVVVVVVVVVVVVVVVVVVVVVVVVVVVCVVVVVVVVVCPVVVVQVCQPVVDPPDRPVCPCVVDDDDDDDDDDDDDPQLQVCLVVPVVPHPCRCVSVLVSVVVVDDPPHDDAQVVPDPPVDDHDDDDDD